Protein AF-A0A3D9V990-F1 (afdb_monomer)

Sequence (335 aa):
MPPDFLEVRAYDGAEPVLLVTYRSKESLLFGPHFGLLPHWTATWESLSAEDAQRLGFDAPDGFRAAEGHEFVAMHIGSTQLDQGRWPDDTDHPKLTASLTIGNRTEELATFPGPGTLIVASVPKSAPVKLTITDMGHEFSLDMRTAKPHRDGYKIVSATVDEWYEAGGVVATPLGPASLSVSFIIDEVSREPYLPDLGWAKPGRNWLRVRLSQLKSTAQLRSTAGQARLVVGFLLDTAKTFTLEVEGTRVPAKHEWINVSIPVSQVYPHTVVFDVPESFRSGTVRITPEGQLFIYRREPYIDDYYVSDPPTCGGDVLCLRWRDRPRGEAFQVELA

Nearest PDB structures (foldseek):
  8qb1-assembly1_A  TM=3.992E-01  e=4.944E+00  Tannerella forsythia
  4gqz-assembly1_A  TM=3.812E-01  e=5.187E+00  Salmonella enterica subsp. enterica serovar Typhimurium str. LT2
  8qb1-assembly6_F  TM=4.140E-01  e=7.979E+00  Tannerella forsythia
  5f7s-assembly2_B  TM=1.819E-01  e=3.214E+00  Trueperella pyogenes

Secondary structure (DSSP, 8-state):
--TT------TTSSPP----EE--GGG-EEETTEEE-EEEEEEESEE-HHHHHHTT---TT-EEPPTTEEEEEEEEPP----TTSS-TTS-----EEEEEETTEEEE-SS---TTPEEEEEEETT--EEEEEEETTEEEEEETTTTEESS--S--EEEEEEEEEEEEEEEEETTEEEEEEEEEEEEEEEEESEETTTEEPPTTEEEEEEEEEEEEE--EEEPTTSS-EEE-EEEEEHHHHEEEEETTEEEEPPP-EEE--S-TT----EEEEEEEETT--EEEEEE---EEEEEESS----TT---SSPPPSBTTEEEEEEEEPPPPEEEEEE--

pLDDT: mean 84.44, std 16.65, range [28.66, 98.5]

Radius of gyration: 28.56 Å; Cα contacts (8 Å, |Δi|>4): 748; chains: 1; bounding box: 61×42×88 Å

Organism: Thermasporomyces composti (NCBI:txid696763)

Solvent-accessible surface area (backbone atoms only — not comparable to full-atom values): 19113 Å² total; per-residue (Å²): 129,78,95,83,73,84,86,78,74,49,95,79,80,55,85,56,73,64,56,72,46,80,58,66,85,83,32,56,49,47,51,96,91,47,72,44,30,49,44,33,21,32,43,35,53,60,40,52,28,68,55,28,44,76,72,72,42,97,30,91,84,27,48,68,40,58,92,72,30,22,33,44,27,35,34,27,32,78,65,85,64,72,81,81,81,58,81,94,82,60,90,70,75,80,60,45,29,30,44,32,50,70,92,47,74,46,74,48,98,59,64,81,49,62,73,33,73,50,74,46,76,39,54,62,91,52,58,43,34,43,34,38,32,52,92,88,43,80,41,44,29,31,44,74,74,37,40,59,77,57,93,60,72,62,78,47,71,32,83,44,87,47,77,48,76,35,56,24,29,33,52,47,99,89,43,75,44,70,40,37,42,34,33,32,35,47,37,38,34,39,27,49,60,46,93,96,70,42,68,42,58,92,72,31,19,35,36,40,37,34,31,35,60,46,33,34,49,24,71,36,72,41,96,82,72,79,53,77,45,50,41,42,36,36,36,29,36,33,70,15,32,34,37,37,42,97,90,42,79,41,49,25,55,79,48,56,43,65,33,44,46,60,91,88,58,62,56,74,44,74,48,40,32,83,39,53,58,82,65,44,59,36,36,43,33,41,34,87,34,63,52,36,31,33,57,76,87,52,79,74,66,90,83,64,86,52,73,64,85,79,71,73,47,95,56,32,47,66,45,50,68,74,41,70,39,67,61,52,73,47,82,45,68,50,130

Structure (mmCIF, N/CA/C/O backbone):
data_AF-A0A3D9V990-F1
#
_entry.id   AF-A0A3D9V990-F1
#
loop_
_atom_si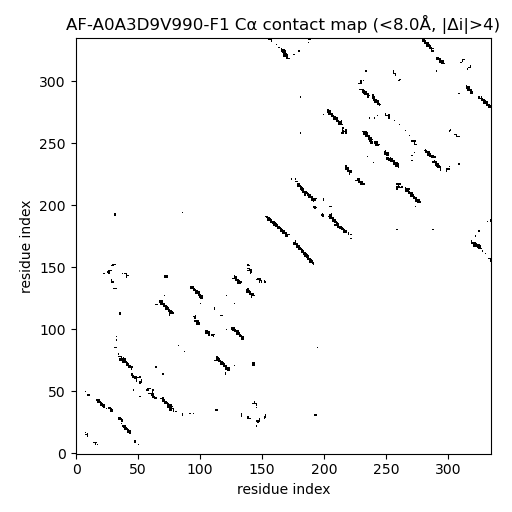te.group_PDB
_atom_site.id
_atom_site.type_symbol
_atom_site.label_atom_id
_atom_site.label_alt_id
_atom_site.label_comp_id
_atom_site.label_asym_id
_atom_site.label_entity_id
_atom_site.label_seq_id
_atom_site.pdbx_PDB_ins_code
_atom_site.Cartn_x
_atom_site.Cartn_y
_atom_site.Cartn_z
_atom_site.occupancy
_atom_site.B_iso_or_equiv
_atom_site.auth_seq_id
_atom_site.auth_comp_id
_atom_site.auth_asym_id
_atom_site.auth_atom_id
_atom_site.pdbx_PDB_model_num
ATOM 1 N N . MET A 1 1 ? -18.436 27.337 23.241 1.00 35.38 1 MET A N 1
ATOM 2 C CA . MET A 1 1 ? -18.038 25.948 23.552 1.00 35.38 1 MET A CA 1
ATOM 3 C C . MET A 1 1 ? -18.190 25.135 22.281 1.00 35.38 1 MET A C 1
ATOM 5 O O . MET A 1 1 ? -19.181 25.375 21.597 1.00 35.38 1 MET A O 1
ATOM 9 N N . PRO A 1 2 ? -17.238 24.258 21.919 1.00 28.66 2 PRO A N 1
ATOM 10 C CA . PRO A 1 2 ? -17.423 23.353 20.789 1.00 28.66 2 PRO A CA 1
ATOM 11 C C . PRO A 1 2 ? -18.608 22.404 21.057 1.00 28.66 2 PRO A C 1
ATOM 13 O O . PRO A 1 2 ? -18.847 22.078 22.220 1.00 28.66 2 PRO A O 1
ATOM 16 N N . PRO A 1 3 ? -19.346 21.976 20.024 1.00 31.94 3 PRO A N 1
ATOM 17 C CA . PRO A 1 3 ? -20.571 21.175 20.139 1.00 31.94 3 PRO A CA 1
ATOM 18 C C . PRO A 1 3 ? -20.399 19.722 20.639 1.00 31.94 3 PRO A C 1
ATOM 20 O O . PRO A 1 3 ? -21.398 19.022 20.756 1.00 31.94 3 PRO A O 1
ATOM 23 N N . ASP A 1 4 ? -19.189 19.279 20.999 1.00 36.06 4 ASP A N 1
ATOM 24 C CA . ASP A 1 4 ? -18.880 17.856 21.248 1.00 36.06 4 ASP A CA 1
ATOM 25 C C . ASP A 1 4 ? -18.661 17.482 22.731 1.00 36.06 4 ASP A C 1
ATOM 27 O O . ASP A 1 4 ? -18.023 16.476 23.036 1.00 36.06 4 ASP A O 1
ATOM 31 N N . PHE A 1 5 ? -19.166 18.278 23.678 1.00 37.78 5 PHE A N 1
ATOM 32 C CA . PHE A 1 5 ? -19.020 17.994 25.112 1.00 37.78 5 PHE A CA 1
ATOM 33 C C . PHE A 1 5 ? -20.294 17.374 25.698 1.00 37.78 5 PHE A C 1
ATOM 35 O O . PHE A 1 5 ? -21.308 18.057 25.841 1.00 37.78 5 PHE A O 1
ATOM 42 N N . LEU A 1 6 ? -20.221 16.101 26.104 1.00 41.31 6 LEU A N 1
ATOM 43 C CA . LEU A 1 6 ? -21.215 15.483 26.985 1.00 41.31 6 LEU A CA 1
ATOM 44 C C . LEU A 1 6 ? -20.688 15.514 28.429 1.00 41.31 6 LEU A C 1
ATOM 46 O O . LEU A 1 6 ? -19.803 14.742 28.796 1.00 41.31 6 LEU A O 1
ATOM 50 N N . GLU A 1 7 ? -21.213 16.426 29.246 1.00 42.16 7 GLU A N 1
ATOM 51 C CA . GLU A 1 7 ? -21.025 16.405 30.700 1.00 42.16 7 GLU A CA 1
ATOM 52 C C . GLU A 1 7 ? -22.128 15.524 31.305 1.00 42.16 7 GLU A C 1
ATOM 54 O O . GLU A 1 7 ? -23.299 15.909 31.357 1.00 42.16 7 GLU A O 1
ATOM 59 N N . VAL A 1 8 ? -21.761 14.310 31.710 1.00 46.19 8 VAL A N 1
ATOM 60 C CA . VAL A 1 8 ? -22.655 13.369 32.397 1.00 46.19 8 VAL A CA 1
ATOM 61 C C . VAL A 1 8 ? -22.506 13.583 33.899 1.00 46.19 8 VAL A C 1
ATOM 63 O O . VAL A 1 8 ? -21.403 13.476 34.440 1.00 46.19 8 VAL A O 1
ATOM 66 N N . ARG A 1 9 ? -23.607 13.924 34.572 1.00 38.28 9 ARG A N 1
ATOM 67 C CA . ARG A 1 9 ? -23.637 14.230 36.009 1.00 38.28 9 ARG A CA 1
ATOM 68 C C . ARG A 1 9 ? -24.294 13.083 36.771 1.00 38.28 9 ARG A C 1
ATOM 70 O O . ARG A 1 9 ? -25.331 12.584 36.353 1.00 38.28 9 ARG A O 1
ATOM 77 N N . ALA A 1 10 ? -23.718 12.690 37.907 1.00 39.69 10 ALA A N 1
ATOM 78 C CA . ALA A 1 10 ? -24.353 11.731 38.808 1.00 39.69 10 ALA A CA 1
ATOM 79 C C . ALA A 1 10 ? -25.614 12.340 39.455 1.00 39.69 10 ALA A C 1
ATOM 81 O O . ALA A 1 10 ? -25.649 13.526 39.786 1.00 39.69 10 ALA A O 1
ATOM 82 N N . TYR A 1 11 ? -26.649 11.513 39.630 1.00 39.28 11 TYR A N 1
ATOM 83 C CA . TYR A 1 11 ? -27.999 11.906 40.064 1.00 39.28 11 TYR A CA 1
ATOM 84 C C . TYR A 1 11 ? -28.084 12.362 41.541 1.00 39.28 11 TYR A C 1
ATOM 86 O O . TYR A 1 11 ? -29.121 12.857 41.971 1.00 39.28 11 TYR A O 1
ATOM 94 N N . ASP A 1 12 ? -27.016 12.218 42.332 1.00 41.19 12 ASP A N 1
ATOM 95 C CA . ASP A 1 12 ? -27.028 12.371 43.796 1.00 41.19 12 ASP A CA 1
ATOM 96 C C . ASP A 1 12 ? -26.103 13.471 44.356 1.00 41.19 12 ASP A C 1
ATOM 98 O O . ASP A 1 12 ? -26.008 13.636 45.572 1.00 41.19 12 ASP A O 1
ATOM 102 N N . GLY A 1 13 ? -25.442 14.261 43.505 1.00 39.19 13 GLY A N 1
ATOM 103 C CA . GLY A 1 13 ? -24.515 15.304 43.958 1.00 39.19 13 GLY A CA 1
ATOM 104 C C . GLY A 1 13 ? -23.177 14.779 44.498 1.00 39.19 13 GLY A C 1
ATOM 105 O O . GLY A 1 13 ? -22.393 15.575 45.017 1.00 39.19 13 GLY A O 1
ATOM 106 N N . ALA A 1 14 ? -22.887 13.480 44.358 1.00 38.59 14 ALA A N 1
ATOM 107 C CA . ALA A 1 14 ? -21.530 12.958 44.476 1.00 38.59 14 ALA A CA 1
ATOM 108 C C . ALA A 1 14 ? -20.713 13.288 43.209 1.00 38.59 14 ALA A C 1
ATOM 110 O O . ALA A 1 14 ? -21.273 13.491 42.127 1.00 38.59 14 ALA A O 1
ATOM 111 N N . GLU A 1 15 ? -19.381 13.361 43.331 1.00 33.88 15 GLU A N 1
ATOM 112 C CA . GLU A 1 15 ? -18.510 13.544 42.162 1.00 33.88 15 GLU A CA 1
ATOM 113 C C . GLU A 1 15 ? -18.771 12.431 41.125 1.00 33.88 15 GLU A C 1
ATOM 115 O O . GLU A 1 15 ? -18.809 11.252 41.491 1.00 33.88 15 GLU A O 1
ATOM 120 N N . PRO A 1 16 ? -18.969 12.762 39.834 1.00 37.38 16 PRO A N 1
ATOM 121 C CA . PRO A 1 16 ? -19.237 11.758 38.814 1.00 37.38 16 PRO A CA 1
ATOM 122 C C . PRO A 1 16 ? -18.016 10.847 38.643 1.00 37.38 16 PRO A C 1
ATOM 124 O O . PRO A 1 16 ? -16.936 11.314 38.296 1.00 37.38 16 PRO A O 1
ATOM 127 N N . VAL A 1 17 ? -18.188 9.530 38.793 1.00 46.69 17 VAL A N 1
ATOM 128 C CA . VAL A 1 17 ? -17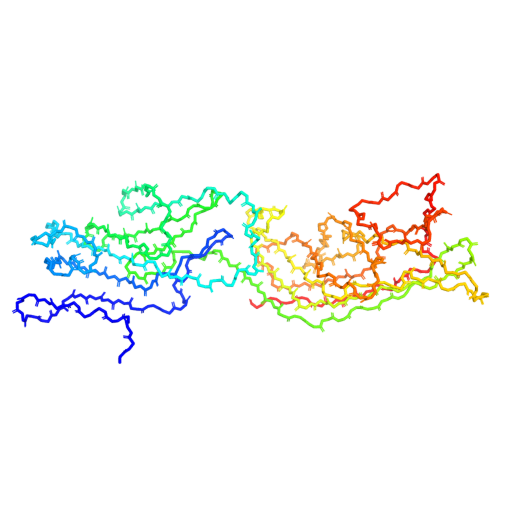.160 8.545 38.399 1.00 46.69 17 VAL A CA 1
ATOM 129 C C . VAL A 1 17 ? -17.384 8.099 36.946 1.00 46.69 17 VAL A C 1
ATOM 131 O O . VAL A 1 17 ? -17.266 6.921 36.620 1.00 46.69 17 VAL A O 1
ATOM 134 N N . LEU A 1 18 ? -17.754 9.026 36.051 1.00 45.56 18 LEU A N 1
ATOM 135 C CA . LEU A 1 18 ? -17.669 8.779 34.612 1.00 45.56 18 LEU A CA 1
ATOM 136 C C . LEU A 1 18 ? -16.290 9.227 34.134 1.00 45.56 18 LEU A C 1
ATOM 138 O O . LEU A 1 18 ? -16.028 10.418 33.973 1.00 45.56 18 LEU A O 1
ATOM 142 N N . LEU A 1 19 ? -15.410 8.264 33.871 1.00 53.59 19 LEU A N 1
ATOM 143 C CA . LEU A 1 19 ? -14.106 8.553 33.289 1.00 53.59 19 LEU A CA 1
ATOM 144 C C . LEU A 1 19 ? -14.217 8.558 31.758 1.00 53.59 19 LEU A C 1
ATOM 146 O O . LEU A 1 19 ? -13.970 7.544 31.108 1.00 53.59 19 LEU A O 1
ATOM 150 N N . VAL A 1 20 ? -14.598 9.696 31.172 1.00 53.03 20 VAL A N 1
ATOM 151 C CA . VAL A 1 20 ? -14.524 9.882 29.714 1.00 53.03 20 VAL A CA 1
ATOM 152 C C . VAL A 1 20 ? -13.095 10.231 29.344 1.00 53.03 20 VAL A C 1
ATOM 154 O O . VAL A 1 20 ? -12.558 11.235 29.810 1.00 53.03 20 VAL A O 1
ATOM 157 N N . THR A 1 21 ? -12.478 9.429 28.476 1.00 58.69 21 THR A N 1
ATOM 158 C CA . THR A 1 21 ? -11.183 9.803 27.906 1.00 58.69 21 THR A CA 1
ATOM 159 C C . THR A 1 21 ? -11.309 10.115 26.423 1.00 58.69 21 THR A C 1
ATOM 161 O O . THR A 1 21 ? -11.539 9.222 25.609 1.00 58.69 21 THR A O 1
ATOM 164 N N . TYR A 1 22 ? -11.113 11.387 26.079 1.00 54.81 22 TYR A N 1
ATOM 165 C CA . TYR A 1 22 ? -10.961 11.847 24.700 1.00 54.81 22 TYR A CA 1
ATOM 166 C C . TYR A 1 22 ? -9.563 11.482 24.193 1.00 54.81 22 TYR A C 1
ATOM 168 O O . TYR A 1 22 ? -8.579 11.600 24.934 1.00 54.81 22 TYR A O 1
ATOM 176 N N . ARG A 1 23 ? -9.465 10.987 22.956 1.00 58.44 23 ARG A N 1
ATOM 177 C CA . ARG A 1 23 ? -8.228 10.376 22.442 1.00 58.44 23 ARG A CA 1
ATOM 178 C C . ARG A 1 23 ? -7.627 11.146 21.268 1.00 58.44 23 ARG A C 1
ATOM 180 O O . ARG A 1 23 ? -8.328 11.753 20.465 1.00 58.44 23 ARG A O 1
ATOM 187 N N . SER A 1 24 ? -6.294 11.123 21.207 1.00 54.53 24 SER A N 1
ATOM 188 C CA . SER A 1 24 ? -5.490 11.649 20.102 1.00 54.53 24 SER A CA 1
ATOM 189 C C . SER A 1 24 ? -5.473 10.663 18.921 1.00 54.53 24 SER A C 1
ATOM 191 O O . SER A 1 24 ? -5.955 9.534 19.025 1.00 54.53 24 SER A O 1
ATOM 193 N N . LYS A 1 25 ? -4.860 11.059 17.795 1.00 59.25 25 LYS A N 1
ATOM 194 C CA . LYS A 1 25 ? -4.688 10.220 16.588 1.00 59.25 25 LYS A CA 1
ATOM 195 C C . LYS A 1 25 ? -3.963 8.879 16.837 1.00 59.25 25 LYS A C 1
ATOM 197 O O . LYS A 1 25 ? -3.999 8.012 15.973 1.00 59.25 25 LYS A O 1
ATOM 202 N N . GLU A 1 26 ? -3.336 8.689 17.999 1.00 64.31 26 GLU A N 1
ATOM 203 C CA . GLU A 1 26 ? -2.609 7.466 18.382 1.00 64.31 26 GLU A CA 1
ATOM 204 C C . GLU A 1 26 ? -3.525 6.260 18.672 1.00 64.31 26 GLU A C 1
ATOM 206 O O . GLU A 1 26 ? -3.045 5.134 18.780 1.00 64.31 26 GLU A O 1
ATOM 211 N N . SER A 1 27 ? -4.840 6.473 18.778 1.00 77.25 27 SER A N 1
ATOM 212 C CA . SER A 1 27 ? -5.841 5.418 19.008 1.00 77.25 27 SER A CA 1
ATOM 213 C C . SER A 1 27 ? -6.444 4.827 17.726 1.00 77.25 27 SER A C 1
ATOM 215 O O . SER A 1 27 ? -7.407 4.066 17.798 1.00 77.25 27 SER A O 1
ATOM 217 N N . LEU A 1 28 ? -5.912 5.169 16.550 1.00 84.50 28 LEU A N 1
ATOM 218 C CA . LEU A 1 28 ? -6.410 4.659 15.274 1.00 84.50 28 LEU A CA 1
ATOM 219 C C . LEU A 1 28 ? -6.125 3.153 15.132 1.00 84.50 28 LEU A C 1
ATOM 221 O O . LEU A 1 28 ? -4.969 2.732 15.082 1.00 84.50 28 LEU A O 1
ATOM 225 N N . LEU A 1 29 ? -7.181 2.349 14.996 1.00 87.75 29 LEU A N 1
ATOM 226 C CA . LEU A 1 29 ? -7.086 0.983 14.495 1.00 87.75 29 LEU A CA 1
ATOM 227 C C . LEU A 1 29 ? -7.423 1.011 13.008 1.00 87.75 29 LEU A C 1
ATOM 229 O O . LEU A 1 29 ? -8.558 1.289 12.641 1.00 87.75 29 LEU A O 1
ATOM 233 N N . PHE A 1 30 ? -6.459 0.727 12.147 1.00 86.31 30 PHE A N 1
ATOM 234 C CA . PHE A 1 30 ? -6.691 0.695 10.709 1.00 86.31 30 PHE A CA 1
ATOM 235 C C . PHE A 1 30 ? -6.155 -0.599 10.109 1.00 86.31 30 PHE A C 1
ATOM 237 O O . PHE A 1 30 ? -5.269 -1.242 10.677 1.00 86.31 30 PHE A O 1
ATOM 244 N N . GLY A 1 31 ? -6.738 -0.974 8.982 1.00 87.81 31 GLY A N 1
ATOM 245 C CA . GLY A 1 31 ? -6.310 -2.052 8.106 1.00 87.81 31 GLY A CA 1
ATOM 246 C C . GLY A 1 31 ? -6.448 -1.605 6.650 1.00 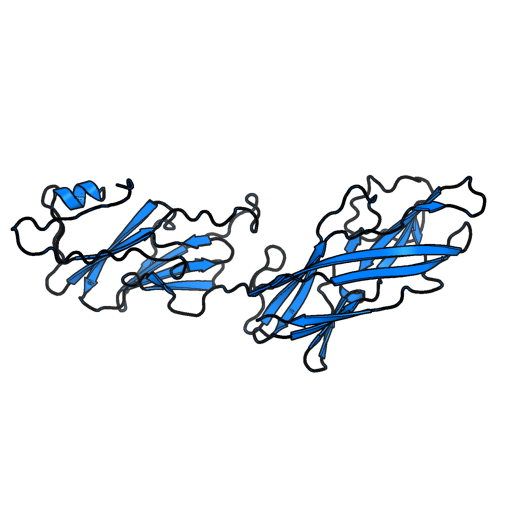87.81 31 GLY A C 1
ATOM 247 O O . GLY A 1 31 ? -6.754 -0.437 6.396 1.00 87.81 31 GLY A O 1
ATOM 248 N N . PRO A 1 32 ? -6.224 -2.506 5.687 1.00 84.69 32 PRO A N 1
ATOM 249 C CA . PRO A 1 32 ? -6.340 -2.169 4.273 1.00 84.69 32 PRO A CA 1
ATOM 250 C C . PRO A 1 32 ? -7.712 -1.629 3.865 1.00 84.69 32 PRO A C 1
ATOM 252 O O . PRO A 1 32 ? -7.782 -0.680 3.094 1.00 84.69 32 PRO A O 1
ATOM 255 N N . HIS A 1 33 ? -8.796 -2.192 4.408 1.00 85.38 33 HIS A N 1
ATOM 256 C CA . HIS A 1 33 ? -10.159 -1.837 3.991 1.00 85.38 33 HIS A CA 1
ATOM 257 C C . HIS A 1 33 ? -10.959 -1.095 5.064 1.00 85.38 33 HIS A C 1
ATOM 259 O O . HIS A 1 33 ? -12.167 -0.920 4.923 1.00 85.38 33 HIS A O 1
ATOM 265 N N . PHE A 1 34 ? -10.322 -0.672 6.161 1.00 86.06 34 PHE A N 1
ATOM 266 C CA . PHE A 1 34 ? -11.022 0.035 7.229 1.00 86.06 34 PHE A CA 1
ATOM 267 C C . PHE A 1 34 ? -10.121 0.974 8.028 1.00 86.06 34 PHE A C 1
ATOM 269 O O . PHE A 1 34 ? -8.925 0.746 8.205 1.00 86.06 34 PHE A O 1
ATOM 276 N N . GLY A 1 35 ? -10.746 1.991 8.612 1.00 86.25 35 GLY A N 1
ATOM 277 C CA . GLY A 1 35 ? -10.186 2.777 9.699 1.00 86.25 35 GLY A CA 1
ATOM 278 C C . GLY A 1 35 ? -11.228 2.955 10.791 1.00 86.25 35 GLY A C 1
ATOM 279 O O . GLY A 1 35 ? -12.369 3.310 10.519 1.00 86.25 35 GLY A O 1
ATOM 280 N N . LEU A 1 36 ? -10.832 2.700 12.030 1.00 87.62 36 LEU A N 1
ATOM 281 C CA . LEU A 1 36 ? -11.627 2.931 13.224 1.00 87.62 36 LEU A CA 1
ATOM 282 C C . LEU A 1 36 ? -10.856 3.869 14.134 1.00 87.62 36 LEU A C 1
ATOM 284 O O . LEU A 1 36 ? -9.812 3.513 14.682 1.00 87.62 36 LEU A O 1
ATOM 288 N N . LEU A 1 37 ? -11.390 5.072 14.305 1.00 89.38 37 LEU A N 1
ATOM 289 C CA . LEU A 1 37 ? -10.894 6.036 15.273 1.00 89.38 37 LEU A CA 1
ATOM 290 C C . LEU A 1 37 ? -11.884 6.102 16.434 1.00 89.38 37 LEU A C 1
ATOM 292 O O . LEU A 1 37 ? -12.955 6.692 16.281 1.00 89.38 37 LEU A O 1
ATOM 296 N N . PRO A 1 38 ? -11.564 5.518 17.596 1.00 91.31 38 PRO A N 1
ATOM 297 C CA . PRO A 1 38 ? -12.354 5.722 18.797 1.00 91.31 38 PRO A CA 1
ATOM 298 C C . PRO A 1 38 ? -12.356 7.213 19.144 1.00 91.31 38 PRO A C 1
ATOM 300 O O . PRO A 1 38 ? -11.306 7.795 19.410 1.00 91.31 38 PRO A O 1
ATOM 303 N N . HIS A 1 39 ? -13.532 7.838 19.121 1.00 89.56 39 HIS A N 1
ATOM 304 C CA . HIS A 1 39 ? -13.686 9.244 19.487 1.00 89.56 39 HIS A CA 1
ATOM 305 C C . HIS A 1 39 ? -13.493 9.418 20.997 1.00 89.56 39 HIS A C 1
ATOM 307 O O . HIS A 1 39 ? -12.747 10.284 21.456 1.00 89.56 39 HIS A O 1
ATOM 313 N N . TRP A 1 40 ? -14.135 8.539 21.765 1.00 91.81 40 TRP A N 1
ATOM 314 C CA . TRP A 1 40 ? -14.005 8.465 23.210 1.00 91.81 40 TRP A CA 1
ATOM 315 C C . TRP A 1 40 ? -14.261 7.042 23.704 1.00 91.81 40 TRP A C 1
ATOM 317 O O . TRP A 1 40 ? -14.924 6.231 23.047 1.00 91.81 40 TRP A O 1
ATOM 327 N N . THR A 1 41 ? -13.732 6.762 24.890 1.00 93.56 41 THR A N 1
ATOM 328 C CA . THR A 1 41 ? -14.046 5.571 25.681 1.00 93.56 41 THR A CA 1
ATOM 329 C C . THR A 1 41 ? -14.492 5.990 27.069 1.00 93.56 41 THR A C 1
ATOM 331 O O . THR A 1 41 ? -14.079 7.042 27.568 1.00 93.56 41 THR A O 1
ATOM 334 N N . ALA A 1 42 ? -15.349 5.182 27.684 1.00 93.88 42 ALA A N 1
ATOM 335 C CA . ALA A 1 42 ? -15.837 5.443 29.026 1.00 93.88 42 ALA A CA 1
ATOM 336 C C . ALA A 1 42 ? -16.199 4.145 29.752 1.00 93.88 42 ALA A C 1
ATOM 338 O O . ALA A 1 42 ? -16.538 3.134 29.131 1.00 93.88 42 ALA A O 1
ATOM 339 N N . THR A 1 43 ? -16.114 4.192 31.080 1.00 94.44 43 THR A N 1
ATOM 340 C CA . THR A 1 43 ? -16.539 3.117 31.978 1.00 94.44 43 THR A CA 1
ATOM 341 C C . THR A 1 43 ? -17.435 3.672 33.075 1.00 94.44 43 THR A C 1
ATOM 343 O O . THR A 1 43 ? -17.187 4.776 33.563 1.00 94.44 43 THR A O 1
ATOM 346 N N . TRP A 1 44 ? -18.463 2.924 33.473 1.00 93.94 44 TRP A N 1
ATOM 347 C CA . TRP A 1 44 ? -19.386 3.320 34.543 1.00 93.94 44 TRP A CA 1
ATOM 348 C C . TRP A 1 44 ? -20.082 2.105 35.162 1.00 93.94 44 TRP A C 1
ATOM 350 O O . TRP A 1 44 ? -20.263 1.078 34.517 1.00 93.94 44 TRP A O 1
ATOM 360 N N . GLU A 1 45 ? -20.524 2.215 36.413 1.00 95.44 45 GLU A N 1
ATOM 361 C CA . GLU A 1 45 ? -21.309 1.159 37.077 1.00 95.44 45 GLU A CA 1
ATOM 362 C C . GLU A 1 45 ? -22.816 1.304 36.826 1.00 95.44 45 GLU A C 1
ATOM 364 O O . GLU A 1 45 ? -23.559 0.320 36.819 1.00 95.44 45 GLU A O 1
ATOM 369 N N . SER A 1 46 ? -23.272 2.532 36.587 1.00 93.50 46 SER A N 1
ATOM 370 C CA . SER A 1 46 ? -24.659 2.858 36.266 1.00 93.50 46 SER A CA 1
ATOM 371 C C . SER A 1 46 ? -24.753 4.087 35.367 1.00 93.50 46 SER A C 1
ATOM 373 O O . SER A 1 46 ? -23.907 4.973 35.446 1.00 93.50 46 SER A O 1
ATOM 375 N N . LEU A 1 47 ? -25.801 4.140 34.551 1.00 91.12 47 LEU A N 1
ATOM 376 C CA . LEU A 1 47 ? -26.217 5.298 33.760 1.00 91.12 47 LEU A CA 1
ATOM 377 C C . LEU A 1 47 ? -27.585 5.750 34.257 1.00 91.12 47 LEU A C 1
ATOM 379 O O . LEU A 1 47 ? -28.473 4.915 34.438 1.00 91.12 47 LEU A O 1
ATOM 383 N N . SER A 1 48 ? -27.767 7.057 34.438 1.00 92.25 48 SER A N 1
ATOM 384 C CA . SER A 1 48 ? -29.097 7.611 34.686 1.00 92.25 48 SER A CA 1
ATOM 385 C C . SER A 1 48 ? -29.997 7.418 33.456 1.00 92.25 48 SER A C 1
ATOM 387 O O . SER A 1 48 ? -29.503 7.215 32.344 1.00 92.25 48 SER A O 1
ATOM 389 N N . ALA A 1 49 ? -31.317 7.499 33.638 1.00 92.00 49 ALA A N 1
ATOM 390 C CA . ALA A 1 49 ? -32.264 7.476 32.521 1.00 92.00 49 ALA A CA 1
ATOM 391 C C . ALA A 1 49 ? -31.989 8.603 31.509 1.00 92.00 49 ALA A C 1
ATOM 393 O O . ALA A 1 49 ? -32.027 8.380 30.301 1.00 92.00 49 ALA A O 1
ATOM 394 N N . GLU A 1 50 ? -31.644 9.800 31.999 1.00 90.69 50 GLU A N 1
ATOM 395 C CA . GLU A 1 50 ? -31.321 10.954 31.156 1.00 90.69 50 GLU A CA 1
ATOM 396 C C . GLU A 1 50 ? -30.060 10.705 30.315 1.00 90.69 50 GLU A C 1
ATOM 398 O O . GLU A 1 50 ? -30.058 10.954 29.110 1.00 90.69 50 GLU A O 1
ATOM 403 N N . ASP A 1 51 ? -28.996 10.168 30.914 1.00 87.38 51 ASP A N 1
ATOM 404 C CA . ASP A 1 51 ? -27.755 9.887 30.188 1.00 87.38 51 ASP A CA 1
ATOM 405 C C . ASP A 1 51 ? -27.909 8.713 29.220 1.00 87.38 51 ASP A C 1
ATOM 407 O O . ASP A 1 51 ? -27.394 8.763 28.103 1.00 87.38 51 ASP A O 1
ATOM 411 N N . ALA A 1 52 ? -28.658 7.677 29.607 1.00 90.06 52 ALA A N 1
ATOM 412 C CA . ALA A 1 52 ? -29.004 6.581 28.712 1.00 90.06 52 ALA A CA 1
ATOM 413 C C . ALA A 1 52 ? -29.768 7.100 27.481 1.00 90.06 52 ALA A C 1
ATOM 415 O O . ALA A 1 52 ? -29.406 6.763 26.353 1.00 90.06 52 ALA A O 1
ATOM 416 N N . GLN A 1 53 ? -30.742 7.994 27.684 1.00 90.00 53 GLN A N 1
ATOM 417 C CA . GLN A 1 53 ? -31.486 8.636 26.600 1.00 90.00 53 GLN A CA 1
ATOM 418 C C . GLN A 1 53 ? -30.584 9.511 25.714 1.00 90.00 53 GLN A C 1
ATOM 420 O O . GLN A 1 53 ? -30.689 9.448 24.489 1.00 90.00 53 GLN A O 1
ATOM 425 N N . ARG A 1 54 ? -29.661 10.292 26.297 1.00 86.50 54 ARG A N 1
ATOM 426 C CA . ARG A 1 54 ? -28.673 11.097 25.545 1.00 86.50 54 ARG A CA 1
ATOM 427 C C . ARG A 1 54 ? -27.748 10.238 24.680 1.00 86.50 54 ARG A C 1
ATOM 429 O O . ARG A 1 54 ? -27.322 10.686 23.620 1.00 86.50 54 ARG A O 1
ATOM 436 N N . LEU A 1 55 ? -27.456 9.014 25.118 1.00 85.94 55 LEU A N 1
ATOM 437 C CA . LEU A 1 55 ? -26.676 8.024 24.369 1.00 85.94 55 LEU A CA 1
ATOM 438 C C . LEU A 1 55 ? -27.518 7.217 23.361 1.00 85.94 55 LEU A C 1
ATOM 440 O O . LEU A 1 55 ? -26.974 6.358 22.670 1.00 85.94 55 LEU A O 1
ATOM 444 N N . GLY A 1 56 ? -28.821 7.495 23.251 1.00 88.88 56 GLY A N 1
ATOM 445 C CA . GLY A 1 56 ? -29.722 6.856 22.290 1.00 88.88 56 GLY A CA 1
ATOM 446 C C . GLY A 1 56 ? -30.320 5.527 22.754 1.00 88.88 56 GLY A C 1
ATOM 447 O O . GLY A 1 56 ? -30.866 4.793 21.932 1.00 88.88 56 GLY A O 1
ATOM 448 N N . PHE A 1 57 ? -30.236 5.202 24.044 1.00 88.56 57 PHE A N 1
ATOM 449 C CA . PHE A 1 57 ? -30.870 4.011 24.602 1.00 88.56 57 PHE A CA 1
ATOM 450 C C . PHE A 1 57 ? -32.304 4.290 25.059 1.00 88.56 57 PHE A C 1
ATOM 452 O O . PHE A 1 57 ? -32.577 5.295 25.715 1.00 88.56 57 PHE A O 1
ATOM 459 N N . ASP A 1 58 ? -33.206 3.349 24.780 1.00 91.44 58 ASP A N 1
ATOM 460 C CA . ASP A 1 58 ? -34.555 3.325 25.350 1.00 91.44 58 ASP A CA 1
ATOM 461 C C . ASP A 1 58 ? -34.523 2.645 26.728 1.00 91.44 58 ASP A C 1
ATOM 463 O O . ASP A 1 58 ? -34.711 1.435 26.858 1.00 91.44 58 ASP A O 1
ATOM 467 N N . ALA A 1 59 ? -34.165 3.420 27.755 1.00 89.38 59 ALA A N 1
ATOM 468 C CA . ALA A 1 59 ? -34.023 2.949 29.131 1.00 89.38 59 ALA A CA 1
ATOM 469 C C . ALA A 1 59 ? -34.625 3.964 30.116 1.00 89.38 59 ALA A C 1
ATOM 471 O O . ALA A 1 59 ? -33.890 4.767 30.698 1.00 89.38 59 ALA A O 1
ATOM 472 N N . PRO A 1 60 ? -35.957 3.943 30.317 1.00 90.00 60 PRO A N 1
ATOM 473 C CA . PRO A 1 60 ? -36.659 4.947 31.122 1.00 90.00 60 PRO A CA 1
ATOM 474 C C . PRO A 1 60 ? -36.224 4.970 32.594 1.00 90.00 60 PRO A C 1
ATOM 476 O O . PRO A 1 60 ? -36.353 6.003 33.244 1.00 90.00 60 PRO A O 1
ATOM 479 N N . ASP A 1 61 ? -35.660 3.867 33.093 1.00 94.12 61 ASP A N 1
ATOM 480 C CA . ASP A 1 61 ? -35.151 3.737 34.464 1.00 94.12 61 ASP A CA 1
ATOM 481 C C . ASP A 1 61 ? -33.610 3.803 34.544 1.00 94.12 61 ASP A C 1
ATOM 483 O O . ASP A 1 61 ? -33.023 3.636 35.614 1.00 94.12 61 ASP A O 1
ATOM 487 N N . GLY A 1 62 ? -32.934 4.047 33.415 1.00 91.62 62 GLY A N 1
ATOM 488 C CA . GLY A 1 62 ? -31.479 3.975 33.299 1.00 91.62 62 GLY A CA 1
ATOM 489 C C . GLY A 1 62 ? -30.938 2.543 33.276 1.00 91.62 62 GLY A C 1
ATOM 490 O O . GLY A 1 62 ? -31.665 1.570 33.069 1.00 91.62 62 GLY A O 1
ATOM 491 N N . PHE A 1 63 ? -29.627 2.409 33.481 1.00 88.94 63 PHE A N 1
ATOM 492 C CA . PHE A 1 63 ? -28.942 1.117 33.512 1.00 88.94 63 PHE A CA 1
ATOM 493 C C . PHE A 1 63 ? -28.102 0.959 34.767 1.00 88.94 63 PHE A C 1
ATOM 495 O O . PHE A 1 63 ? -27.442 1.894 35.218 1.00 88.94 63 PHE A O 1
ATOM 502 N N . ARG A 1 64 ? -28.023 -0.273 35.266 1.00 93.94 64 ARG A N 1
ATOM 503 C CA . ARG A 1 64 ? -27.055 -0.668 36.285 1.00 93.94 64 ARG A CA 1
ATOM 504 C C . ARG A 1 64 ? -26.364 -1.952 35.857 1.00 93.94 64 ARG A C 1
ATOM 506 O O . ARG A 1 64 ? -27.028 -2.892 35.426 1.00 93.94 64 ARG A O 1
ATOM 513 N N . ALA A 1 65 ? -25.040 -1.978 35.954 1.00 93.25 65 ALA A N 1
ATOM 514 C CA . ALA A 1 65 ? -24.280 -3.191 35.716 1.00 93.25 65 ALA A CA 1
ATOM 515 C C . ALA A 1 65 ? -24.613 -4.218 36.809 1.00 93.25 65 ALA A C 1
ATOM 517 O O . ALA A 1 65 ? -24.976 -3.856 37.932 1.00 93.25 65 ALA A O 1
ATOM 518 N N . ALA A 1 66 ? -24.491 -5.505 36.484 1.00 93.94 66 ALA A N 1
ATOM 519 C CA . ALA A 1 66 ? -24.598 -6.556 37.491 1.00 93.94 66 ALA A CA 1
ATOM 520 C C . ALA A 1 66 ? -23.552 -6.358 38.607 1.00 93.94 66 ALA A C 1
ATOM 522 O O . ALA A 1 66 ? -22.538 -5.680 38.425 1.00 93.94 66 ALA A O 1
ATOM 523 N N . GLU A 1 67 ? -23.777 -6.963 39.772 1.00 95.50 67 GLU A N 1
ATOM 524 C CA . GLU A 1 67 ? -22.800 -6.906 40.860 1.00 95.50 67 GLU A CA 1
ATOM 525 C C . GLU A 1 67 ? -21.430 -7.437 40.397 1.00 95.50 67 GLU A C 1
ATOM 527 O O . GLU A 1 67 ? -21.336 -8.474 39.743 1.00 95.50 67 GLU A O 1
ATOM 532 N N . GLY A 1 68 ? -20.360 -6.692 40.697 1.00 96.06 68 GLY A N 1
ATOM 533 C CA . GLY A 1 68 ? -19.000 -7.013 40.247 1.00 96.06 68 GLY A CA 1
ATOM 534 C C . GLY A 1 68 ? -18.707 -6.680 38.777 1.00 96.06 68 GLY A C 1
ATOM 535 O O . GLY A 1 68 ? -17.588 -6.917 38.317 1.00 96.06 68 GLY A O 1
ATOM 536 N N . HIS A 1 69 ? -19.669 -6.112 38.048 1.00 97.38 69 HIS A N 1
ATOM 537 C CA . HIS A 1 69 ? -19.505 -5.663 36.670 1.00 97.38 69 HIS A CA 1
ATOM 538 C C . HIS A 1 69 ? -19.405 -4.133 36.573 1.00 97.38 69 HIS A C 1
ATOM 540 O O . HIS A 1 69 ? -19.739 -3.391 37.496 1.00 97.38 69 HIS A O 1
ATOM 546 N N . GLU A 1 70 ? -18.933 -3.677 35.423 1.00 95.94 70 GLU A N 1
ATOM 547 C CA . GLU A 1 70 ? -19.005 -2.305 34.932 1.00 95.94 70 GLU A CA 1
ATOM 548 C C . GLU A 1 70 ? -19.527 -2.333 33.491 1.00 95.94 70 GLU A C 1
ATOM 550 O O . GLU A 1 70 ? -19.476 -3.362 32.814 1.00 95.94 70 GLU A O 1
ATOM 555 N N . PHE A 1 71 ? -20.030 -1.213 32.997 1.00 95.75 71 PHE A N 1
ATOM 556 C CA . PHE A 1 71 ? -20.187 -0.997 31.570 1.00 95.75 71 PHE A CA 1
ATOM 557 C C . PHE A 1 71 ? -18.893 -0.430 31.001 1.00 95.75 71 PHE A C 1
ATOM 559 O O . PHE A 1 71 ? -18.299 0.476 31.583 1.00 95.75 71 PHE A O 1
ATOM 566 N N . VAL A 1 72 ? -18.482 -0.944 29.847 1.00 96.25 72 VAL A N 1
ATOM 567 C CA . VAL A 1 72 ? -17.427 -0.369 29.010 1.00 96.25 72 VAL A CA 1
ATOM 568 C C . VAL A 1 72 ? -18.069 0.079 27.715 1.00 96.25 72 VAL A C 1
ATOM 570 O O . VAL A 1 72 ? -18.787 -0.698 27.080 1.00 96.25 72 VAL A O 1
ATOM 573 N N . ALA A 1 73 ? -17.783 1.312 27.317 1.00 95.12 73 ALA A N 1
ATOM 574 C CA . ALA A 1 73 ? -18.274 1.868 26.078 1.00 95.12 73 ALA A CA 1
ATOM 575 C C . ALA A 1 73 ? -17.185 2.501 25.231 1.00 95.12 73 ALA A C 1
ATOM 577 O O . ALA A 1 73 ? -16.210 3.068 25.730 1.00 95.12 73 ALA A O 1
ATOM 578 N N . MET A 1 74 ? -17.413 2.428 23.927 1.00 95.81 74 MET A N 1
ATOM 579 C CA . MET A 1 74 ? -16.589 3.041 22.906 1.00 95.81 74 MET A CA 1
ATOM 580 C C . MET A 1 74 ? -17.480 3.636 21.833 1.00 95.81 74 MET A C 1
ATOM 582 O O . MET A 1 74 ? -18.297 2.931 21.243 1.00 95.81 74 MET A O 1
ATOM 586 N N . HIS A 1 75 ? -17.274 4.913 21.548 1.00 94.56 75 HIS A N 1
ATOM 587 C CA . HIS A 1 75 ? -17.895 5.565 20.408 1.00 94.56 75 HIS A CA 1
ATOM 588 C C . HIS A 1 75 ? -16.893 5.674 19.265 1.00 94.56 75 HIS A C 1
ATOM 590 O O . HIS A 1 75 ? -15.801 6.225 19.432 1.00 94.56 75 HIS A O 1
ATOM 596 N N . ILE A 1 76 ? -17.273 5.178 18.094 1.00 92.31 76 ILE A N 1
ATOM 597 C CA . ILE A 1 76 ? -16.469 5.260 16.878 1.00 92.31 76 ILE A CA 1
ATOM 598 C C . ILE A 1 76 ? -16.708 6.620 16.224 1.00 92.31 76 ILE A C 1
ATOM 600 O O . ILE A 1 76 ? -17.826 6.973 15.861 1.00 92.31 76 ILE A O 1
ATOM 604 N N . GLY A 1 77 ? -15.652 7.418 16.104 1.00 87.12 77 GLY A N 1
ATOM 605 C CA . GLY A 1 77 ? -15.688 8.701 15.413 1.00 87.12 77 GLY A CA 1
ATOM 606 C C . GLY A 1 77 ? -15.717 8.547 13.896 1.00 87.12 77 GLY A C 1
ATOM 607 O O . GLY A 1 77 ? -15.499 7.467 13.349 1.00 87.12 77 GLY A O 1
ATOM 608 N N . SER A 1 78 ? -15.953 9.659 13.205 1.00 79.62 78 SER A N 1
ATOM 609 C CA . SER A 1 78 ? -15.707 9.725 11.767 1.00 79.62 78 SER A CA 1
ATOM 610 C C . SER A 1 78 ? -14.208 9.774 11.507 1.00 79.62 78 SER A C 1
ATOM 612 O O . SER A 1 78 ? -13.503 10.645 12.019 1.00 79.62 78 SER A O 1
ATOM 614 N N . THR A 1 79 ? -13.715 8.840 10.703 1.00 67.62 79 THR A N 1
ATOM 615 C CA . THR A 1 79 ? -12.384 8.937 10.120 1.00 67.62 79 THR A CA 1
ATOM 616 C C . THR A 1 79 ? -12.496 9.607 8.763 1.00 67.62 79 THR A C 1
ATOM 618 O O . THR A 1 79 ? -12.888 8.970 7.790 1.00 67.62 79 THR A O 1
ATOM 621 N N . GLN A 1 80 ? -12.071 10.865 8.667 1.00 57.62 80 GLN A N 1
ATOM 622 C CA . GLN A 1 80 ? -11.581 11.401 7.397 1.00 57.62 80 GLN A CA 1
ATOM 623 C C . GLN A 1 80 ? -10.178 10.831 7.161 1.00 57.62 80 GLN A C 1
ATOM 625 O O . GLN A 1 80 ? -9.183 11.547 7.229 1.00 57.62 80 GLN A O 1
ATOM 630 N N . LEU A 1 81 ? -10.060 9.510 7.000 1.00 55.88 81 LEU A N 1
ATOM 631 C CA . LEU A 1 81 ? -8.881 8.995 6.320 1.00 55.88 81 LEU A CA 1
ATOM 632 C C . LEU A 1 81 ? -9.081 9.420 4.873 1.00 55.88 81 LEU A C 1
ATOM 634 O O . LEU A 1 81 ? -10.095 9.050 4.283 1.00 55.88 81 LEU A O 1
ATOM 638 N N . ASP A 1 82 ? -8.194 10.285 4.376 1.00 44.56 82 ASP A N 1
ATOM 639 C CA . ASP A 1 82 ? -8.232 10.772 3.000 1.00 44.56 82 ASP A CA 1
ATOM 640 C C . ASP A 1 82 ? -8.585 9.605 2.077 1.00 44.56 82 ASP A C 1
ATOM 642 O O . ASP A 1 82 ? -7.883 8.589 2.058 1.00 44.56 82 ASP A O 1
ATOM 646 N N . GLN A 1 83 ? -9.664 9.763 1.311 1.00 40.88 83 GLN A N 1
ATOM 647 C CA . GLN A 1 83 ? -10.187 8.810 0.322 1.00 40.88 83 GLN A CA 1
ATOM 648 C C . GLN A 1 83 ? -9.184 8.500 -0.817 1.00 40.88 83 GLN A C 1
ATOM 650 O O . GLN A 1 83 ? -9.552 8.023 -1.881 1.00 40.88 83 GLN A O 1
ATOM 655 N N . GLY A 1 84 ? -7.899 8.816 -0.641 1.00 34.94 84 GLY A N 1
ATOM 656 C CA . GLY A 1 84 ? -6.874 8.819 -1.676 1.00 34.94 84 GLY A CA 1
ATOM 657 C C . GLY A 1 84 ? -5.996 7.571 -1.757 1.00 34.94 84 GLY A C 1
ATOM 658 O O . GLY A 1 84 ? -5.112 7.553 -2.609 1.00 34.94 84 GLY A O 1
ATOM 659 N N . ARG A 1 85 ? -6.165 6.549 -0.901 1.00 51.94 85 ARG A N 1
ATOM 660 C CA . ARG A 1 85 ? -5.344 5.317 -0.992 1.00 51.94 85 ARG A CA 1
ATOM 661 C C . ARG A 1 85 ? -6.079 4.052 -1.403 1.00 51.94 85 ARG A C 1
ATOM 663 O O . ARG A 1 85 ? -5.410 3.127 -1.853 1.00 51.94 85 ARG A O 1
ATOM 670 N N . TRP A 1 86 ? -7.399 4.002 -1.286 1.00 58.00 86 TRP A N 1
ATOM 671 C CA . TRP A 1 86 ? -8.152 2.788 -1.582 1.00 58.00 86 TRP A CA 1
ATOM 672 C C . TRP A 1 86 ? -9.291 3.147 -2.530 1.00 58.00 86 TRP A C 1
ATOM 674 O O . TRP A 1 86 ? -10.043 4.066 -2.218 1.00 58.00 86 TRP A O 1
ATOM 684 N N . PRO A 1 87 ? -9.379 2.506 -3.705 1.00 49.62 87 PRO A N 1
ATOM 685 C CA . PRO A 1 87 ? -10.418 2.823 -4.670 1.00 49.62 87 PRO A CA 1
ATOM 686 C C . PRO A 1 87 ? -11.797 2.541 -4.061 1.00 49.62 87 PRO A C 1
ATOM 688 O O . PRO A 1 87 ? -12.036 1.442 -3.562 1.00 49.62 87 PRO A O 1
ATOM 691 N N . ASP A 1 88 ? -12.702 3.519 -4.153 1.00 54.34 88 ASP A N 1
ATOM 692 C CA . ASP A 1 88 ? -14.108 3.431 -3.714 1.00 54.34 88 ASP A CA 1
ATOM 693 C C . ASP A 1 88 ? -14.926 2.367 -4.495 1.00 54.34 88 ASP A C 1
ATOM 695 O O . ASP A 1 88 ? -16.102 2.160 -4.211 1.00 54.34 88 ASP A O 1
ATOM 699 N N . ASP A 1 89 ? -14.327 1.701 -5.492 1.00 46.41 89 ASP A N 1
ATOM 700 C CA . ASP A 1 89 ? -15.033 1.034 -6.600 1.00 46.41 89 ASP A CA 1
ATOM 701 C C . ASP A 1 89 ? -14.757 -0.482 -6.715 1.00 46.41 89 ASP A C 1
ATOM 703 O O . ASP A 1 89 ? -14.869 -1.069 -7.790 1.00 46.41 89 ASP A O 1
ATOM 707 N N . THR A 1 90 ? -14.366 -1.148 -5.622 1.00 52.41 90 THR A N 1
ATOM 708 C CA . THR A 1 90 ? -14.200 -2.618 -5.607 1.00 52.41 90 THR A CA 1
ATOM 709 C C . THR A 1 90 ? -15.124 -3.277 -4.593 1.00 52.41 90 THR A C 1
ATOM 711 O O . THR A 1 90 ? -15.477 -2.666 -3.588 1.00 52.41 90 THR A O 1
ATOM 714 N N . ASP A 1 91 ? -15.515 -4.531 -4.861 1.00 64.19 91 ASP A N 1
ATOM 715 C CA . ASP A 1 91 ? -16.160 -5.431 -3.899 1.00 64.19 91 ASP A CA 1
ATOM 716 C C . ASP A 1 91 ? -15.313 -5.483 -2.619 1.00 64.19 91 ASP A C 1
ATOM 718 O O . ASP A 1 91 ? -14.390 -6.294 -2.495 1.00 64.19 91 ASP A O 1
ATOM 722 N N . HIS A 1 92 ? -15.584 -4.580 -1.675 1.00 68.62 92 HIS A N 1
ATOM 723 C CA . HIS A 1 92 ? -14.839 -4.536 -0.430 1.00 68.62 92 HIS A CA 1
ATOM 724 C C . HIS A 1 92 ? -14.993 -5.893 0.260 1.00 68.62 92 HIS A C 1
ATOM 726 O O . HIS A 1 92 ? -16.117 -6.402 0.380 1.00 68.62 92 HIS A O 1
ATOM 732 N N . PRO A 1 93 ? -13.890 -6.510 0.715 1.00 79.94 93 PRO A N 1
ATOM 733 C CA . PRO A 1 93 ? -13.990 -7.775 1.410 1.00 79.94 93 PRO A CA 1
ATOM 734 C C . PRO A 1 93 ? -14.905 -7.613 2.622 1.00 79.94 93 PRO A C 1
ATOM 736 O O . PRO A 1 93 ? -14.938 -6.570 3.278 1.00 79.94 93 PRO A O 1
ATOM 739 N N . LYS A 1 94 ? -15.665 -8.668 2.929 1.00 86.38 94 LYS A N 1
ATOM 740 C CA . LYS A 1 94 ? -16.551 -8.667 4.091 1.00 86.38 94 LYS A CA 1
ATOM 741 C C . LYS A 1 94 ? -15.711 -8.537 5.364 1.00 86.38 94 LYS A C 1
ATOM 743 O O . LYS A 1 94 ? -15.100 -9.508 5.807 1.00 86.38 94 LYS A O 1
ATOM 748 N N . LEU A 1 95 ? -15.724 -7.349 5.957 1.00 91.12 95 LEU A N 1
ATOM 749 C CA . LEU A 1 95 ? -15.178 -7.099 7.284 1.00 91.12 95 LEU A CA 1
ATOM 750 C C . LEU A 1 95 ? -16.077 -7.748 8.337 1.00 91.12 95 LEU A C 1
ATOM 752 O O . LEU A 1 95 ? -17.305 -7.645 8.264 1.00 91.12 95 LEU A O 1
ATOM 756 N N . THR A 1 96 ? -15.474 -8.375 9.342 1.00 95.50 96 THR A N 1
ATOM 757 C CA . THR A 1 96 ? -16.197 -8.820 10.540 1.00 95.50 96 THR A CA 1
ATOM 758 C C . THR A 1 96 ? -15.623 -8.149 11.775 1.00 95.50 96 THR A C 1
ATOM 760 O O . THR A 1 96 ? -14.451 -7.771 11.820 1.00 95.50 96 THR A O 1
ATOM 763 N N . ALA A 1 97 ? -16.466 -7.968 12.785 1.00 97.06 97 ALA A N 1
ATOM 764 C CA . ALA A 1 97 ? -16.077 -7.386 14.056 1.00 97.06 97 ALA A CA 1
ATOM 765 C C . ALA A 1 97 ? -16.543 -8.301 15.182 1.00 97.06 97 ALA A C 1
ATOM 767 O O . ALA A 1 97 ? -17.651 -8.826 15.135 1.00 97.06 97 ALA A O 1
ATOM 768 N N . SER A 1 98 ? -15.716 -8.491 16.200 1.00 97.81 98 SER A N 1
ATOM 769 C CA . SER A 1 98 ? -16.054 -9.283 17.374 1.00 97.81 98 SER A CA 1
ATOM 770 C C . SER A 1 98 ? -15.601 -8.598 18.653 1.00 97.81 98 SER A C 1
ATOM 772 O O . SER A 1 98 ? -14.579 -7.910 18.705 1.00 97.81 98 SER A O 1
ATOM 774 N N . LEU A 1 99 ? -16.379 -8.794 19.709 1.00 97.88 99 LEU A N 1
ATOM 775 C CA . LEU A 1 99 ? -16.086 -8.324 21.046 1.00 97.88 99 LEU A CA 1
ATOM 776 C C . LEU A 1 99 ? -15.665 -9.506 21.912 1.00 97.88 99 LEU A C 1
ATOM 778 O O . LEU A 1 99 ? -16.404 -10.474 22.066 1.00 97.88 99 LEU A O 1
ATOM 782 N N . THR A 1 100 ? -14.471 -9.429 22.492 1.00 98.00 100 THR A N 1
ATOM 783 C CA . THR A 1 100 ? -13.975 -10.421 23.450 1.00 98.00 100 THR A CA 1
ATOM 784 C C . THR A 1 100 ? -13.945 -9.827 24.852 1.00 98.00 100 THR A C 1
ATOM 786 O O . THR A 1 100 ? -13.288 -8.812 25.075 1.00 98.00 100 THR A O 1
ATOM 789 N N . ILE A 1 101 ? -14.628 -10.476 25.795 1.00 97.00 101 ILE A N 1
ATOM 790 C CA . ILE A 1 101 ? -14.696 -10.113 27.214 1.00 97.00 101 ILE A CA 1
ATOM 791 C C . ILE A 1 101 ? -14.182 -11.308 28.019 1.00 97.00 101 ILE A C 1
ATOM 793 O O . ILE A 1 101 ? -14.852 -12.338 28.120 1.00 97.00 101 ILE A O 1
ATOM 797 N N . GLY A 1 102 ? -12.976 -11.198 28.580 1.00 93.06 102 GLY A N 1
ATOM 798 C CA . GLY A 1 102 ? -12.328 -12.333 29.244 1.00 93.06 102 GLY A CA 1
ATOM 799 C C . GLY A 1 102 ? -12.128 -13.517 28.286 1.00 93.06 102 GLY A C 1
ATOM 800 O O . GLY A 1 102 ? -11.306 -13.440 27.378 1.00 93.06 102 GLY A O 1
ATOM 801 N N . ASN A 1 103 ? -12.867 -14.611 28.496 1.00 93.12 103 ASN A N 1
ATOM 802 C CA . ASN A 1 103 ? -12.825 -15.833 27.679 1.00 93.12 103 ASN A CA 1
ATOM 803 C C . ASN A 1 103 ? -14.023 -16.002 26.724 1.00 93.12 103 ASN A C 1
ATOM 805 O O . ASN A 1 103 ? -14.103 -17.020 26.038 1.00 93.12 103 ASN A O 1
ATOM 809 N N . ARG A 1 104 ? -14.961 -15.048 26.692 1.00 96.38 104 ARG A N 1
ATOM 810 C CA . ARG A 1 104 ? -16.125 -15.073 25.800 1.00 96.38 104 ARG A CA 1
ATOM 811 C C . ARG A 1 104 ? -15.890 -14.135 24.627 1.00 96.38 104 ARG A C 1
ATOM 813 O O . ARG A 1 104 ? -15.535 -12.978 24.835 1.00 96.38 104 ARG A O 1
ATOM 820 N N . THR A 1 105 ? -16.146 -14.620 23.419 1.00 97.75 105 THR A N 1
ATOM 821 C CA . THR A 1 105 ? -16.087 -13.832 22.186 1.00 97.75 105 THR A CA 1
ATOM 822 C C . THR A 1 105 ? -17.440 -13.878 21.498 1.00 97.75 105 THR A C 1
ATOM 824 O O . THR A 1 105 ? -18.012 -14.956 21.347 1.00 97.75 105 THR A O 1
ATOM 827 N N . GLU A 1 106 ? -17.936 -12.719 21.080 1.00 96.94 106 GLU A N 1
ATOM 828 C CA . GLU A 1 106 ? -19.174 -12.584 20.312 1.00 96.94 106 GLU A CA 1
ATOM 829 C C . GLU A 1 106 ? -18.926 -11.776 19.046 1.00 96.94 106 GLU A C 1
ATOM 831 O O . GLU A 1 106 ? -18.297 -10.720 19.093 1.00 96.94 106 GLU A O 1
ATOM 836 N N . GLU A 1 107 ? -19.410 -12.269 17.908 1.00 97.25 107 GLU A N 1
ATOM 837 C CA . GLU A 1 107 ? -19.411 -11.509 16.659 1.00 97.25 107 GLU A CA 1
ATOM 838 C C . GLU A 1 107 ? -20.499 -10.430 16.719 1.00 97.25 107 GLU A C 1
ATOM 840 O O . GLU A 1 107 ? -21.629 -10.686 17.137 1.00 97.25 107 GLU A O 1
ATOM 845 N N . LEU A 1 108 ? -20.156 -9.209 16.315 1.00 96.06 108 LEU A N 1
ATOM 846 C CA . LEU A 1 108 ? -21.111 -8.120 16.183 1.00 96.06 108 LEU A CA 1
ATOM 847 C C . LEU A 1 108 ? -21.961 -8.351 14.933 1.00 96.06 108 LEU A C 1
ATOM 849 O O . LEU A 1 108 ? -21.442 -8.698 13.875 1.00 96.06 108 LEU A O 1
ATOM 853 N N . ALA A 1 109 ? -23.267 -8.101 15.034 1.00 93.75 109 ALA A N 1
ATOM 854 C CA . ALA A 1 109 ? -24.189 -8.284 13.911 1.00 93.75 109 ALA A CA 1
ATOM 855 C C . ALA A 1 109 ? -23.831 -7.414 12.691 1.00 93.75 109 ALA A C 1
ATOM 857 O O . ALA A 1 109 ? -24.096 -7.795 11.551 1.00 93.75 109 ALA A O 1
ATOM 858 N N . THR A 1 110 ? -23.229 -6.248 12.934 1.00 91.56 110 THR A N 1
ATOM 859 C CA . THR A 1 110 ? -22.773 -5.311 11.907 1.00 91.56 110 THR A CA 1
ATOM 860 C C . THR A 1 110 ? -21.385 -4.784 12.242 1.00 91.56 110 THR A C 1
ATOM 862 O O . THR A 1 110 ? -21.025 -4.630 13.411 1.00 91.56 110 THR A O 1
ATOM 865 N N . PHE A 1 111 ? -20.613 -4.455 11.206 1.00 92.06 111 PHE A N 1
ATOM 866 C CA . PHE A 1 111 ? -19.342 -3.758 11.370 1.00 92.06 111 PHE A CA 1
ATOM 867 C C . PHE A 1 111 ? -19.572 -2.368 12.008 1.00 92.06 111 PHE A C 1
ATOM 869 O O . PHE A 1 111 ? -20.462 -1.644 11.552 1.00 92.06 111 PHE A O 1
ATOM 876 N N . PRO A 1 112 ? -18.811 -1.975 13.048 1.00 93.25 112 PRO A N 1
ATOM 877 C CA . PRO A 1 112 ? -19.032 -0.717 13.755 1.00 93.25 112 PRO A CA 1
ATOM 878 C C . PRO A 1 112 ? -18.438 0.468 12.981 1.00 93.25 112 PRO A C 1
ATOM 880 O O . PRO A 1 112 ? -17.288 0.844 13.190 1.00 93.25 112 PRO A O 1
ATOM 883 N N . GLY A 1 113 ? -19.221 1.059 12.077 1.00 89.38 113 GLY A N 1
ATOM 884 C CA . GLY A 1 113 ? -18.828 2.255 11.322 1.00 89.38 113 GLY A CA 1
ATOM 885 C C . GLY A 1 113 ? -18.859 3.557 12.144 1.00 89.38 113 GLY A C 1
ATOM 886 O O . GLY A 1 113 ? -19.206 3.541 13.331 1.00 89.38 113 GLY A O 1
ATOM 887 N N . PRO A 1 114 ? -18.537 4.707 11.522 1.00 88.19 114 PRO A N 1
ATOM 888 C CA . PRO A 1 114 ? -18.641 6.024 12.153 1.00 88.19 114 PRO A CA 1
ATOM 889 C C . PRO A 1 114 ? -19.990 6.274 12.841 1.00 88.19 114 PRO A C 1
ATOM 891 O O . PRO A 1 114 ? -21.042 5.967 12.286 1.00 88.19 114 PRO A O 1
ATOM 894 N N . GLY A 1 115 ? -19.958 6.848 14.045 1.00 89.19 115 GLY A N 1
ATOM 895 C CA . GLY A 1 115 ? -21.140 7.120 14.871 1.00 89.19 115 GLY A CA 1
ATOM 896 C C . GLY A 1 115 ? -21.649 5.916 15.670 1.00 89.19 115 GLY A C 1
ATOM 897 O O . GLY A 1 115 ? -22.582 6.057 16.458 1.00 89.19 115 GLY A O 1
ATOM 898 N N . THR A 1 116 ? -21.051 4.732 15.505 1.00 93.56 116 THR A N 1
ATOM 899 C CA . THR A 1 116 ? -21.450 3.548 16.274 1.00 93.56 116 THR A CA 1
ATOM 900 C C . THR A 1 116 ? -21.005 3.679 17.729 1.00 93.56 116 THR A C 1
ATOM 902 O O . THR A 1 116 ? -19.821 3.876 18.008 1.00 93.56 116 THR A O 1
ATOM 905 N N . LEU A 1 117 ? -21.942 3.497 18.660 1.00 94.31 117 LEU A N 1
ATOM 906 C CA . LEU A 1 117 ? -21.670 3.319 20.084 1.00 94.31 117 LEU A CA 1
ATOM 907 C C . LEU A 1 117 ? -21.729 1.827 20.433 1.00 94.31 117 LEU A C 1
ATOM 909 O O . LEU A 1 117 ? -22.775 1.194 20.318 1.00 94.31 117 LEU A O 1
ATOM 913 N N . ILE A 1 118 ? -20.608 1.269 20.882 1.00 95.25 118 ILE A N 1
ATOM 914 C CA . ILE A 1 118 ? -20.522 -0.106 21.381 1.00 95.25 118 ILE A CA 1
ATOM 915 C C . ILE A 1 118 ? -20.528 -0.042 22.906 1.00 95.25 118 ILE A C 1
ATOM 917 O O . ILE A 1 118 ? -19.677 0.635 23.480 1.00 95.25 118 ILE A O 1
ATOM 921 N N . VAL A 1 119 ? -21.447 -0.758 23.559 1.00 94.12 119 VAL A N 1
ATOM 922 C CA . VAL A 1 119 ? -21.525 -0.858 25.027 1.00 94.12 119 VAL A CA 1
ATOM 923 C C . VAL A 1 119 ? -21.620 -2.318 25.436 1.00 94.12 119 VAL A C 1
ATOM 925 O O . VAL A 1 119 ? -22.384 -3.082 24.853 1.00 94.12 119 VAL A O 1
ATOM 928 N N . ALA A 1 120 ? -20.866 -2.701 26.462 1.00 94.25 120 ALA A N 1
ATOM 929 C CA . ALA A 1 120 ? -20.922 -4.037 27.037 1.00 94.25 120 ALA A CA 1
ATOM 930 C C . ALA A 1 120 ? -20.860 -3.987 28.561 1.00 94.25 120 ALA A C 1
ATOM 932 O O . ALA A 1 120 ? -20.084 -3.221 29.128 1.00 94.25 120 ALA A O 1
ATOM 933 N N . SER A 1 121 ? -21.647 -4.837 29.224 1.00 94.75 121 SER A N 1
ATOM 934 C CA . SER A 1 121 ? -21.494 -5.103 30.656 1.00 94.75 121 SER A CA 1
ATOM 935 C C . SER A 1 121 ? -20.459 -6.203 30.860 1.00 94.75 121 SER A C 1
ATOM 937 O O . SER A 1 121 ? -20.597 -7.305 30.331 1.00 94.75 121 SER A O 1
ATOM 939 N N . VAL A 1 122 ? -19.414 -5.909 31.624 1.00 96.62 122 VAL A N 1
ATOM 940 C CA . VAL A 1 122 ? -18.217 -6.746 31.739 1.00 96.62 122 VAL A CA 1
ATOM 941 C C . VAL A 1 122 ? -17.794 -6.857 33.201 1.00 96.62 122 VAL A C 1
ATOM 943 O O . VAL A 1 122 ? -17.985 -5.898 33.946 1.00 96.62 122 VAL A O 1
ATOM 946 N N . PRO A 1 123 ? -17.197 -7.977 33.647 1.00 97.31 123 PRO A N 1
ATOM 947 C CA . PRO A 1 123 ? -16.616 -8.035 34.982 1.00 97.31 123 PRO A CA 1
ATOM 948 C C . PRO A 1 123 ? -15.562 -6.936 35.149 1.00 97.31 123 PRO A C 1
ATOM 950 O O . PRO A 1 123 ? -14.768 -6.686 34.232 1.00 97.31 123 PRO A O 1
ATOM 953 N N . LYS A 1 124 ? -15.542 -6.285 36.314 1.00 95.50 124 LYS A N 1
ATOM 954 C CA . LYS A 1 124 ? -14.569 -5.227 36.607 1.00 95.50 124 LYS A CA 1
ATOM 955 C C . LYS A 1 124 ? -13.149 -5.732 36.363 1.00 95.50 124 LYS A C 1
ATOM 957 O O . LYS A 1 124 ? -12.799 -6.847 36.751 1.00 95.50 124 LYS A O 1
ATOM 962 N N . SER A 1 125 ? -12.343 -4.909 35.695 1.00 91.88 125 SER A N 1
ATOM 963 C CA . SER A 1 125 ? -10.949 -5.214 35.335 1.00 91.88 125 SER A CA 1
ATOM 964 C C . SER A 1 125 ? -10.745 -6.364 34.336 1.00 91.88 125 SER A C 1
ATOM 966 O O . SER A 1 125 ? -9.601 -6.638 33.970 1.00 91.88 125 SER A O 1
ATOM 968 N N . ALA A 1 126 ? -11.799 -7.035 33.854 1.00 96.50 126 ALA A N 1
ATOM 969 C CA . ALA A 1 126 ? -11.648 -8.046 32.809 1.00 96.50 126 ALA A CA 1
ATOM 970 C C . ALA A 1 126 ? -11.221 -7.387 31.486 1.00 96.50 126 ALA A C 1
ATOM 972 O O . ALA A 1 126 ? -11.763 -6.335 31.139 1.00 96.50 126 ALA A O 1
ATOM 973 N N . PRO A 1 127 ? -10.299 -7.981 30.707 1.00 96.00 127 PRO A N 1
ATOM 974 C CA . PRO A 1 127 ? -9.899 -7.424 29.419 1.00 96.00 127 PRO A CA 1
ATOM 975 C C . PRO A 1 127 ? -11.096 -7.385 28.463 1.00 96.00 127 PRO A C 1
ATOM 977 O O . PRO A 1 127 ? -11.853 -8.355 28.370 1.00 96.00 127 PRO A O 1
ATOM 980 N N . VAL A 1 128 ? -11.260 -6.257 27.767 1.00 97.31 128 VAL A N 1
ATOM 981 C CA . VAL A 1 128 ? -12.328 -6.048 26.781 1.00 97.31 128 VAL A CA 1
ATOM 982 C C . VAL A 1 128 ? -11.693 -5.592 25.484 1.00 97.31 128 VAL A C 1
ATOM 984 O O . VAL A 1 128 ? -11.122 -4.505 25.412 1.00 97.31 128 VAL A O 1
ATOM 987 N N . LYS A 1 129 ? -11.784 -6.446 24.473 1.00 97.06 129 LYS A N 1
ATOM 988 C CA . LYS A 1 129 ? -11.069 -6.303 23.212 1.00 97.06 129 LYS A CA 1
ATOM 989 C C . LYS A 1 129 ? -12.057 -6.287 22.056 1.00 97.06 129 LYS A C 1
ATOM 991 O O . LYS A 1 129 ? -12.741 -7.284 21.831 1.00 97.06 129 LYS A O 1
ATOM 996 N N . LEU A 1 130 ? -12.081 -5.196 21.298 1.00 97.06 130 LEU A N 1
ATOM 997 C CA . LEU A 1 130 ? -12.729 -5.163 19.990 1.00 97.06 130 LEU A CA 1
ATOM 998 C C . LEU A 1 130 ? -11.724 -5.675 18.956 1.00 97.06 130 LEU A C 1
ATOM 1000 O O . LEU A 1 130 ? -10.594 -5.192 18.904 1.00 97.06 130 LEU A O 1
ATOM 1004 N N . THR A 1 131 ? -12.122 -6.670 18.170 1.00 96.94 131 THR A N 1
ATOM 1005 C CA . THR A 1 131 ? -11.307 -7.273 17.111 1.00 96.94 131 THR A CA 1
ATOM 1006 C C . THR A 1 131 ? -12.013 -7.101 15.778 1.00 96.94 131 THR A C 1
ATOM 1008 O O . THR A 1 131 ? -13.179 -7.453 15.650 1.00 96.94 131 THR A O 1
ATOM 1011 N N . ILE A 1 132 ? -11.308 -6.568 14.792 1.00 95.25 132 ILE A N 1
ATOM 1012 C CA . ILE A 1 132 ? -11.727 -6.485 13.400 1.00 95.25 132 ILE A CA 1
ATOM 1013 C C . ILE A 1 132 ? -10.959 -7.536 12.615 1.00 95.25 132 ILE A C 1
ATOM 1015 O O . ILE A 1 132 ? -9.738 -7.615 12.737 1.00 95.25 132 ILE A O 1
ATOM 1019 N N . THR A 1 133 ? -11.666 -8.320 11.810 1.00 94.62 133 THR A N 1
ATOM 1020 C CA . THR A 1 133 ? -11.048 -9.255 10.872 1.00 94.62 133 THR A CA 1
ATOM 1021 C C . THR A 1 133 ? -11.212 -8.727 9.456 1.00 94.62 133 THR A C 1
ATOM 1023 O O . THR A 1 133 ? -12.334 -8.522 8.992 1.00 94.62 133 THR A O 1
ATOM 1026 N N . ASP A 1 134 ? -10.088 -8.534 8.773 1.00 91.12 134 ASP A N 1
ATOM 1027 C CA . ASP A 1 134 ? -10.015 -8.102 7.379 1.00 91.12 134 ASP A CA 1
ATOM 1028 C C . ASP A 1 134 ? -9.242 -9.156 6.583 1.00 91.12 134 ASP A C 1
ATOM 1030 O O . ASP A 1 134 ? -8.068 -9.416 6.849 1.00 91.12 134 ASP A O 1
ATOM 1034 N N . MET A 1 135 ? -9.928 -9.839 5.661 1.00 90.00 135 MET A N 1
ATOM 1035 C CA . MET A 1 135 ? -9.370 -10.938 4.857 1.00 90.00 135 MET A CA 1
ATOM 1036 C C . MET A 1 135 ? -8.612 -12.003 5.681 1.00 90.00 135 MET A C 1
ATOM 1038 O O . MET A 1 135 ? -7.573 -12.511 5.265 1.00 90.00 135 MET A O 1
ATOM 1042 N N . GLY A 1 136 ? -9.126 -12.344 6.867 1.00 90.94 136 GLY A N 1
ATOM 1043 C CA . GLY A 1 136 ? -8.520 -13.332 7.770 1.00 90.94 136 GLY A CA 1
ATOM 1044 C C . GLY A 1 136 ? -7.403 -12.794 8.675 1.00 90.94 136 GLY A C 1
ATOM 1045 O O . GLY A 1 136 ? -6.880 -13.551 9.489 1.00 90.94 136 GLY A O 1
ATOM 1046 N N . HIS A 1 137 ? -7.057 -11.508 8.577 1.00 91.44 137 HIS A N 1
ATOM 1047 C CA . HIS A 1 137 ? -6.120 -10.844 9.482 1.00 91.44 137 HIS A CA 1
ATOM 1048 C C . HIS A 1 137 ? -6.865 -10.117 10.602 1.00 91.44 137 HIS A C 1
ATOM 1050 O O . HIS A 1 137 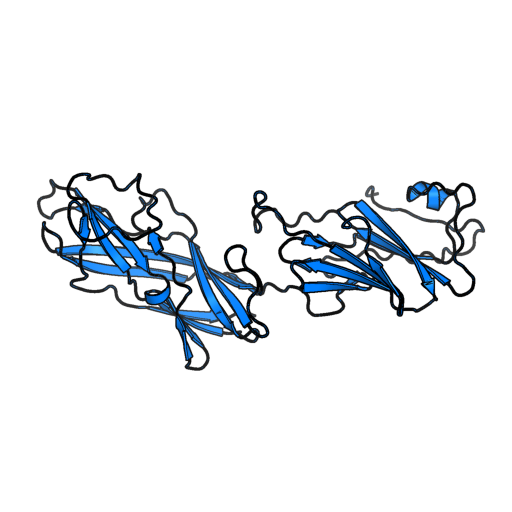? -7.792 -9.352 10.345 1.00 91.44 137 HIS A O 1
ATOM 1056 N N . GLU A 1 138 ? -6.443 -10.345 11.846 1.00 94.38 138 GLU A N 1
ATOM 1057 C CA . GLU A 1 138 ? -7.059 -9.748 13.032 1.00 94.38 138 GLU A CA 1
ATOM 1058 C C . GLU A 1 138 ? -6.330 -8.480 13.489 1.00 94.38 138 GLU A C 1
ATOM 1060 O O . GLU A 1 138 ? -5.130 -8.483 13.778 1.00 94.38 138 GLU A O 1
ATOM 1065 N N . PHE A 1 139 ? -7.099 -7.414 13.670 1.00 93.06 139 PHE A N 1
ATOM 1066 C CA . PHE A 1 139 ? -6.682 -6.140 14.238 1.00 93.06 139 PHE A CA 1
ATOM 1067 C C . PHE A 1 139 ? -7.492 -5.913 15.496 1.00 93.06 139 PHE A C 1
ATOM 1069 O O . PHE A 1 139 ? -8.703 -6.083 15.484 1.00 93.06 139 PHE A O 1
ATOM 1076 N N . SER A 1 140 ? -6.862 -5.544 16.605 1.00 95.62 140 SER A N 1
ATOM 1077 C CA . SER A 1 140 ? -7.608 -5.403 17.851 1.00 95.62 140 SER A CA 1
ATOM 1078 C C . SER A 1 140 ? -7.175 -4.223 18.686 1.00 95.62 140 SER A C 1
ATOM 1080 O O . SER A 1 140 ? -6.015 -3.809 18.660 1.00 95.62 140 SER A O 1
ATOM 1082 N N . LEU A 1 141 ? -8.134 -3.714 19.450 1.00 94.69 141 LEU A N 1
ATOM 1083 C CA . LEU A 1 141 ? -7.974 -2.591 20.352 1.00 94.69 141 LEU A CA 1
ATOM 1084 C C . LEU A 1 141 ? -8.611 -2.915 21.708 1.00 94.69 141 LEU A C 1
ATOM 1086 O O . LEU A 1 141 ? -9.641 -3.591 21.784 1.00 94.69 141 LEU A O 1
ATOM 1090 N N . ASP A 1 142 ? -7.998 -2.426 22.778 1.00 95.31 142 ASP A N 1
ATOM 1091 C CA . ASP A 1 142 ? -8.570 -2.452 24.122 1.00 95.31 142 ASP A CA 1
ATOM 1092 C C . ASP A 1 142 ? -9.661 -1.375 24.227 1.00 95.31 142 ASP A C 1
ATOM 1094 O O . ASP A 1 142 ? -9.401 -0.189 24.010 1.00 95.31 142 ASP A O 1
ATOM 1098 N N . MET A 1 143 ? -10.892 -1.769 24.554 1.00 95.19 143 MET A N 1
ATOM 1099 C CA . MET A 1 143 ? -12.033 -0.850 24.547 1.00 95.19 143 MET A CA 1
ATOM 1100 C C . MET A 1 143 ? -12.026 0.184 25.675 1.00 95.19 143 MET A C 1
ATOM 1102 O O . MET A 1 143 ? -12.692 1.208 25.549 1.00 95.19 143 MET A O 1
ATOM 1106 N N . ARG A 1 144 ? -11.288 -0.035 26.769 1.00 94.25 144 ARG A N 1
ATOM 1107 C CA . ARG A 1 144 ? -11.185 0.962 27.848 1.00 94.25 144 ARG A CA 1
ATOM 1108 C C . ARG A 1 144 ? -10.198 2.052 27.484 1.00 94.25 144 ARG A C 1
ATOM 1110 O O . ARG A 1 144 ? -10.418 3.230 27.762 1.00 94.25 144 ARG A O 1
ATOM 1117 N N . THR A 1 145 ? -9.092 1.659 26.869 1.00 92.56 145 THR A N 1
ATOM 1118 C CA . THR A 1 145 ? -7.964 2.556 26.612 1.00 92.56 145 THR A CA 1
ATOM 1119 C C . THR A 1 145 ? -7.911 3.069 25.179 1.00 92.56 145 THR A C 1
ATOM 1121 O O . THR A 1 145 ? -7.185 4.029 24.929 1.00 92.56 145 THR A O 1
ATOM 1124 N N . ALA A 1 146 ? -8.669 2.460 24.262 1.00 92.19 146 ALA A N 1
ATOM 1125 C CA . ALA A 1 146 ? -8.577 2.662 22.817 1.00 92.19 146 ALA A CA 1
ATOM 1126 C C . ALA A 1 146 ? -7.162 2.418 22.262 1.00 92.19 146 ALA A C 1
ATOM 1128 O O . ALA A 1 146 ? -6.774 3.007 21.254 1.00 92.19 146 ALA A O 1
ATOM 1129 N N . LYS A 1 147 ? -6.357 1.593 22.941 1.00 91.38 147 LYS A N 1
ATOM 1130 C CA . LYS A 1 147 ? -4.996 1.271 22.504 1.00 91.38 147 LYS A CA 1
ATOM 1131 C C . LYS A 1 147 ? -5.002 -0.020 21.686 1.00 91.38 147 LYS A C 1
ATOM 1133 O O . LYS A 1 147 ? -5.579 -1.009 22.147 1.00 91.38 147 LYS A O 1
ATOM 1138 N N . PRO A 1 148 ? -4.354 -0.054 20.510 1.00 90.25 148 PRO A N 1
ATOM 1139 C CA . PRO A 1 148 ? -4.141 -1.295 19.776 1.00 90.25 148 PRO A CA 1
ATOM 1140 C C . PRO A 1 148 ? -3.373 -2.329 20.617 1.00 90.25 148 PRO A C 1
ATOM 1142 O O . PRO A 1 148 ? -2.438 -1.982 21.337 1.00 90.25 148 PRO A O 1
ATOM 1145 N N . HIS A 1 149 ? -3.752 -3.607 20.530 1.00 85.88 149 HIS A N 1
ATOM 1146 C CA . HIS A 1 149 ? -3.125 -4.690 21.309 1.00 85.88 149 HIS A CA 1
ATOM 1147 C C . HIS A 1 149 ? -1.792 -5.196 20.733 1.00 85.88 149 HIS A C 1
ATOM 1149 O O . HIS A 1 149 ? -1.034 -5.868 21.435 1.00 85.88 149 HIS A O 1
ATOM 1155 N N . ARG A 1 150 ? -1.519 -4.935 19.453 1.00 80.25 150 ARG A N 1
ATOM 1156 C CA . ARG A 1 150 ? -0.294 -5.320 18.739 1.00 80.25 150 ARG A CA 1
ATOM 1157 C C . ARG A 1 150 ? 0.145 -4.177 17.837 1.00 80.25 150 ARG A C 1
ATOM 1159 O O . ARG A 1 150 ? -0.626 -3.247 17.597 1.00 80.25 150 ARG A O 1
ATOM 1166 N N . ASP A 1 151 ? 1.355 -4.296 17.302 1.00 67.81 151 ASP A N 1
ATOM 1167 C CA . ASP A 1 151 ? 1.757 -3.543 16.123 1.00 67.81 151 ASP A CA 1
ATOM 1168 C C . ASP A 1 151 ? 0.757 -3.862 15.005 1.00 67.81 151 ASP A C 1
ATOM 1170 O O . ASP A 1 151 ? 0.759 -4.959 14.455 1.00 67.81 151 ASP A O 1
ATOM 1174 N N . GLY A 1 152 ? -0.193 -2.950 14.789 1.00 72.12 152 GLY A N 1
ATOM 1175 C CA . GLY A 1 152 ? -1.267 -3.118 13.816 1.00 72.12 152 GLY A CA 1
ATOM 1176 C C . GLY A 1 152 ? -0.757 -3.080 12.378 1.00 72.12 152 GLY A C 1
ATOM 1177 O O . GLY A 1 152 ? 0.441 -3.182 12.112 1.00 72.12 152 GLY A O 1
ATOM 1178 N N . TYR A 1 153 ? -1.674 -2.882 11.435 1.00 83.31 153 TYR A N 1
ATOM 1179 C CA . TYR A 1 153 ? -1.302 -2.538 10.069 1.00 83.31 153 TYR A CA 1
ATOM 1180 C C . TYR A 1 153 ? -0.422 -1.279 10.104 1.00 83.31 153 TYR A C 1
ATOM 1182 O O . TYR A 1 153 ? -0.820 -0.253 10.650 1.00 83.31 153 TYR A O 1
ATOM 1190 N N . LYS A 1 154 ? 0.809 -1.369 9.595 1.00 84.62 154 LYS A N 1
ATOM 1191 C CA . LYS A 1 154 ? 1.759 -0.253 9.576 1.00 84.62 154 LYS A CA 1
ATOM 1192 C C . LYS A 1 154 ? 2.248 -0.045 8.159 1.00 84.62 154 LYS A C 1
ATOM 1194 O O . LYS A 1 154 ? 2.871 -0.930 7.577 1.00 84.62 154 LYS A O 1
ATOM 1199 N N . ILE A 1 155 ? 2.009 1.154 7.650 1.00 86.12 155 ILE A N 1
ATOM 1200 C CA . ILE A 1 155 ? 2.658 1.653 6.446 1.00 86.12 155 ILE A CA 1
ATOM 1201 C C . ILE A 1 155 ? 3.822 2.521 6.905 1.00 86.12 155 ILE A C 1
ATOM 1203 O O . ILE A 1 155 ? 3.630 3.463 7.671 1.00 86.12 155 ILE A O 1
ATOM 1207 N N . VAL A 1 156 ? 5.026 2.186 6.453 1.00 88.56 156 VAL A N 1
ATOM 1208 C CA . VAL A 1 156 ? 6.209 3.027 6.659 1.00 88.56 156 VAL A CA 1
ATOM 1209 C C . VAL A 1 156 ? 6.553 3.646 5.322 1.00 88.56 156 VAL A C 1
ATOM 1211 O O . VAL A 1 156 ? 6.784 2.913 4.368 1.00 88.56 156 VAL A O 1
ATOM 1214 N N . SER A 1 157 ? 6.574 4.969 5.236 1.00 88.88 157 SER A N 1
ATOM 1215 C CA . SER A 1 157 ? 6.836 5.689 3.992 1.00 88.88 157 SER A CA 1
ATOM 1216 C C . SER A 1 157 ? 7.901 6.756 4.181 1.00 88.88 157 SER A C 1
ATOM 1218 O O . SER A 1 157 ? 7.951 7.402 5.226 1.00 88.88 157 SER A O 1
ATOM 1220 N N . ALA A 1 158 ? 8.689 6.981 3.139 1.00 87.75 158 ALA A N 1
ATOM 1221 C CA . ALA A 1 158 ? 9.590 8.110 3.006 1.00 87.75 158 ALA A CA 1
ATOM 1222 C C . ALA A 1 158 ? 9.283 8.839 1.695 1.00 87.75 158 ALA A C 1
ATOM 1224 O O . ALA A 1 158 ? 9.094 8.211 0.651 1.00 87.75 158 ALA A O 1
ATOM 1225 N N . THR A 1 159 ? 9.236 10.167 1.758 1.00 89.50 159 THR A N 1
ATOM 1226 C CA . THR A 1 159 ? 9.285 11.001 0.558 1.00 89.50 159 THR A CA 1
ATOM 1227 C C . THR A 1 159 ? 10.712 10.992 0.036 1.00 89.50 159 THR A C 1
ATOM 1229 O O . THR A 1 159 ? 11.663 11.142 0.804 1.00 89.50 159 THR A O 1
ATOM 1232 N N . VAL A 1 160 ? 10.839 10.800 -1.265 1.00 89.19 160 VAL A N 1
ATOM 1233 C CA . VAL A 1 160 ? 12.100 10.771 -1.999 1.00 89.19 160 VAL A CA 1
ATOM 1234 C C . VAL A 1 160 ? 12.009 11.857 -3.079 1.00 89.19 160 VAL A C 1
ATOM 1236 O O . VAL A 1 160 ? 10.914 12.297 -3.407 1.00 89.19 160 VAL A O 1
ATOM 1239 N N . ASP A 1 161 ? 13.130 12.369 -3.574 1.00 91.25 161 ASP A N 1
ATOM 1240 C CA . ASP A 1 161 ? 13.143 13.301 -4.714 1.00 91.25 161 ASP A CA 1
ATOM 1241 C C . ASP A 1 161 ? 14.320 12.949 -5.623 1.00 91.25 161 ASP A C 1
ATOM 1243 O O . ASP A 1 161 ? 15.264 13.713 -5.815 1.00 91.25 161 ASP A O 1
ATOM 1247 N N . GLU A 1 162 ? 14.304 11.703 -6.093 1.00 94.00 162 GLU A N 1
ATOM 1248 C CA . GLU A 1 162 ? 15.357 11.161 -6.945 1.00 94.00 162 GLU A CA 1
ATOM 1249 C C . GLU A 1 162 ? 14.897 11.220 -8.397 1.00 94.00 162 GLU A C 1
ATOM 1251 O O . GLU A 1 162 ? 13.853 10.679 -8.770 1.00 94.00 162 GLU A O 1
ATOM 1256 N N . TRP A 1 163 ? 15.688 11.880 -9.233 1.00 94.12 163 TRP A N 1
ATOM 1257 C CA . TRP A 1 163 ? 15.437 11.990 -10.663 1.00 94.12 163 TRP A CA 1
ATOM 1258 C C . TRP A 1 163 ? 16.302 10.988 -11.421 1.00 94.12 163 TRP A C 1
ATOM 1260 O O . TRP A 1 163 ? 17.512 10.924 -11.217 1.00 94.12 163 TRP A O 1
ATOM 1270 N N . TYR A 1 164 ? 15.696 10.276 -12.366 1.00 93.88 164 TYR A N 1
ATOM 1271 C CA . TYR A 1 164 ? 16.401 9.437 -13.324 1.00 93.88 164 TYR A CA 1
ATOM 1272 C C . TYR A 1 164 ? 16.178 9.951 -14.746 1.00 93.88 164 TYR A C 1
ATOM 1274 O O . TYR A 1 164 ? 15.041 10.184 -15.159 1.00 93.88 164 TYR A O 1
ATOM 1282 N N . GLU A 1 165 ? 17.251 10.056 -15.530 1.00 94.62 165 GLU A N 1
ATOM 1283 C CA . GLU A 1 165 ? 17.176 10.246 -16.978 1.00 94.62 165 GLU A CA 1
ATOM 1284 C C . GLU A 1 165 ? 18.322 9.518 -17.673 1.00 94.62 165 GLU A C 1
ATOM 1286 O O . GLU A 1 165 ? 19.496 9.758 -17.399 1.00 94.62 165 GLU A O 1
ATOM 1291 N N . ALA A 1 166 ? 17.988 8.666 -18.640 1.00 93.25 166 ALA A N 1
ATOM 1292 C CA . ALA A 1 166 ? 18.993 8.024 -19.470 1.00 93.25 166 ALA A CA 1
ATOM 1293 C C . ALA A 1 166 ? 18.550 7.909 -20.924 1.00 93.25 166 ALA A C 1
ATOM 1295 O O . ALA A 1 166 ? 17.400 7.595 -21.234 1.00 93.25 166 ALA A O 1
ATOM 1296 N N . GLY A 1 167 ? 19.511 8.123 -21.823 1.00 92.38 167 GLY A N 1
ATOM 1297 C CA . GLY A 1 167 ? 19.362 7.957 -23.264 1.00 92.38 167 GLY A CA 1
ATOM 1298 C C . GLY A 1 167 ? 20.102 6.732 -23.787 1.00 92.38 167 GLY A C 1
ATOM 1299 O O . GLY A 1 167 ? 21.212 6.432 -23.348 1.00 92.38 167 GLY A O 1
ATOM 1300 N N . GLY A 1 168 ? 19.505 6.056 -24.761 1.00 93.06 168 GLY A N 1
ATOM 1301 C CA . GLY A 1 168 ? 20.139 5.029 -25.582 1.00 93.06 168 GLY A CA 1
ATOM 1302 C C . GLY A 1 168 ? 19.922 5.298 -27.070 1.00 93.06 168 GLY A C 1
ATOM 1303 O O . GLY A 1 168 ? 19.243 6.249 -27.459 1.00 93.06 168 GLY A O 1
ATOM 1304 N N . VAL A 1 169 ? 20.482 4.439 -27.919 1.00 93.06 169 VAL A N 1
ATOM 1305 C CA . VAL A 1 169 ? 20.258 4.472 -29.368 1.00 93.06 169 VAL A CA 1
ATOM 1306 C C . VAL A 1 169 ? 19.513 3.223 -29.798 1.00 93.06 169 VAL A C 1
ATOM 1308 O O . VAL A 1 169 ? 19.942 2.106 -29.514 1.00 93.06 169 VAL A O 1
ATOM 1311 N N . VAL A 1 170 ? 18.423 3.406 -30.534 1.00 92.44 170 VAL A N 1
ATOM 1312 C CA . VAL A 1 170 ? 17.591 2.339 -31.093 1.00 92.44 170 VAL A CA 1
ATOM 1313 C C . VAL A 1 170 ? 17.853 2.223 -32.590 1.00 92.44 170 VAL A C 1
ATOM 1315 O O . VAL A 1 170 ? 17.955 3.227 -33.296 1.00 92.44 170 VAL A O 1
ATOM 1318 N N . ALA A 1 171 ? 17.961 0.995 -33.096 1.00 91.69 171 ALA A N 1
ATOM 1319 C CA . ALA A 1 171 ? 18.015 0.751 -34.534 1.00 91.69 171 ALA A CA 1
ATOM 1320 C C . ALA A 1 171 ? 16.597 0.789 -35.127 1.00 91.69 171 ALA A C 1
ATOM 1322 O O . ALA A 1 171 ? 15.754 -0.025 -34.750 1.00 91.69 171 ALA A O 1
ATOM 1323 N N . THR A 1 172 ? 16.336 1.711 -36.060 1.00 89.94 172 THR A N 1
ATOM 1324 C CA . THR A 1 172 ? 15.036 1.848 -36.742 1.00 89.94 172 THR A CA 1
ATOM 1325 C C . THR A 1 172 ? 15.178 1.649 -38.259 1.00 89.94 172 THR A C 1
ATOM 1327 O O . THR A 1 172 ? 16.290 1.766 -38.782 1.00 89.94 172 THR A O 1
ATOM 1330 N N . PRO A 1 173 ? 14.078 1.412 -39.003 1.00 87.88 173 PRO A N 1
ATOM 1331 C CA . PRO A 1 173 ? 14.106 1.372 -40.471 1.00 87.88 173 PRO A CA 1
ATOM 1332 C C . PRO A 1 173 ? 14.623 2.653 -41.136 1.00 87.88 173 PRO A C 1
ATOM 1334 O O . PRO A 1 173 ? 15.107 2.598 -42.261 1.00 87.88 173 PRO A O 1
ATOM 1337 N N . LEU A 1 174 ? 14.526 3.798 -40.453 1.00 84.81 174 LEU A N 1
ATOM 1338 C CA . LEU A 1 174 ? 14.998 5.098 -40.944 1.00 84.81 174 LEU A CA 1
ATOM 1339 C C . LEU A 1 174 ? 16.444 5.404 -40.517 1.00 84.81 174 LEU A C 1
ATOM 1341 O O . LEU A 1 174 ? 16.954 6.487 -40.795 1.00 84.81 174 LEU A O 1
ATOM 1345 N N . GLY A 1 175 ? 17.098 4.463 -39.834 1.00 87.31 175 GLY A N 1
ATOM 1346 C CA . GLY A 1 175 ? 18.427 4.617 -39.256 1.00 87.31 175 GLY A CA 1
ATOM 1347 C C . GLY A 1 175 ? 18.422 4.653 -37.722 1.00 87.31 175 GLY A C 1
ATOM 1348 O O . GLY A 1 175 ? 17.370 4.542 -37.085 1.00 87.31 175 GLY A O 1
ATOM 1349 N N . PRO A 1 176 ? 19.606 4.749 -37.098 1.00 89.75 176 PRO A N 1
ATOM 1350 C CA . PRO A 1 176 ? 19.733 4.851 -35.650 1.00 89.75 176 PRO A CA 1
ATOM 1351 C C . PRO A 1 176 ? 19.105 6.141 -35.123 1.00 89.75 176 PRO A C 1
ATOM 1353 O O . PRO A 1 176 ? 19.284 7.200 -35.723 1.00 89.75 176 PRO A O 1
ATOM 1356 N N . ALA A 1 177 ? 18.419 6.065 -33.988 1.00 87.38 177 ALA A N 1
ATOM 1357 C CA . ALA A 1 177 ? 17.784 7.220 -33.370 1.00 87.38 177 ALA A CA 1
ATOM 1358 C C . ALA A 1 177 ? 17.884 7.164 -31.840 1.00 87.38 177 ALA A C 1
ATOM 1360 O O . ALA A 1 177 ? 17.868 6.083 -31.250 1.00 87.38 177 ALA A O 1
ATOM 1361 N N . SER A 1 178 ? 18.026 8.330 -31.209 1.00 90.38 178 SER A N 1
ATOM 1362 C CA . SER A 1 178 ? 18.175 8.447 -29.756 1.00 90.38 178 SER A CA 1
ATOM 1363 C C . SER A 1 178 ? 16.821 8.386 -29.062 1.00 90.38 178 SER A C 1
ATOM 1365 O O . SER A 1 178 ? 15.928 9.150 -29.409 1.00 90.38 178 SER A O 1
ATOM 1367 N N . LEU A 1 179 ? 16.694 7.525 -28.058 1.00 90.25 179 LEU A N 1
ATOM 1368 C CA . LEU A 1 179 ? 15.511 7.406 -27.210 1.00 90.25 179 LEU A CA 1
ATOM 1369 C C . LEU A 1 179 ? 15.948 7.595 -25.759 1.00 90.25 179 LEU A C 1
ATOM 1371 O O . LEU A 1 179 ? 16.832 6.869 -25.303 1.00 90.25 179 LEU A O 1
ATOM 1375 N N . SER A 1 180 ? 15.348 8.544 -25.043 1.00 91.50 180 SER A N 1
ATOM 1376 C CA . SER A 1 180 ? 15.536 8.690 -23.600 1.00 91.50 180 SER A CA 1
ATOM 1377 C C . SER A 1 180 ? 14.292 8.304 -22.819 1.00 91.50 180 SER A C 1
ATOM 1379 O O . SER A 1 180 ? 13.171 8.411 -23.317 1.00 91.50 180 SER A O 1
ATOM 1381 N N . VAL A 1 181 ? 14.519 7.832 -21.596 1.00 91.25 181 VAL A N 1
ATOM 1382 C CA . VAL A 1 181 ? 13.505 7.606 -20.567 1.00 91.25 181 VAL A CA 1
ATOM 1383 C C . VAL A 1 181 ? 13.884 8.428 -19.354 1.00 91.25 181 VAL A C 1
ATOM 1385 O O . VAL A 1 181 ? 15.059 8.492 -18.992 1.00 91.25 181 VAL A O 1
ATOM 1388 N N . SER A 1 182 ? 12.884 9.032 -18.728 1.00 92.56 182 SER A N 1
ATOM 1389 C CA . SER A 1 182 ? 13.054 9.768 -17.481 1.00 92.56 182 SER A CA 1
ATOM 1390 C C . SER A 1 182 ? 11.852 9.581 -16.570 1.00 92.56 182 SER A C 1
ATOM 1392 O O . SER A 1 182 ? 10.741 9.384 -17.065 1.00 92.56 182 SER A O 1
ATOM 1394 N N . PHE A 1 183 ? 12.083 9.650 -15.266 1.00 93.00 183 PHE A N 1
ATOM 1395 C CA . PHE A 1 183 ? 11.057 9.630 -14.226 1.00 93.00 183 PHE A CA 1
ATOM 1396 C C . PHE A 1 183 ? 11.608 10.215 -12.924 1.00 93.00 183 PHE A C 1
ATOM 1398 O O . PHE A 1 183 ? 12.820 10.323 -12.744 1.00 93.00 183 PHE A O 1
ATOM 1405 N N . ILE A 1 184 ? 10.700 10.564 -12.020 1.00 93.81 184 ILE A N 1
ATOM 1406 C CA . ILE A 1 184 ? 10.980 10.986 -10.649 1.00 93.81 184 ILE A CA 1
ATOM 1407 C C . ILE A 1 184 ? 10.497 9.883 -9.715 1.00 93.81 184 ILE A C 1
ATOM 1409 O O . ILE A 1 184 ? 9.407 9.349 -9.900 1.00 93.81 184 ILE A O 1
ATOM 1413 N N . ILE A 1 185 ? 11.290 9.540 -8.711 1.00 93.31 185 ILE A N 1
ATOM 1414 C CA . ILE A 1 185 ? 10.861 8.711 -7.587 1.00 93.31 185 ILE A CA 1
ATOM 1415 C C . ILE A 1 185 ? 10.527 9.652 -6.438 1.00 93.31 185 ILE A C 1
ATOM 1417 O O . ILE A 1 185 ? 11.430 10.251 -5.856 1.00 93.31 185 ILE A O 1
ATOM 1421 N N . ASP A 1 186 ? 9.237 9.788 -6.136 1.00 92.00 186 ASP A N 1
ATOM 1422 C CA . ASP A 1 186 ? 8.741 10.765 -5.160 1.00 92.00 186 ASP A CA 1
ATOM 1423 C C . ASP A 1 186 ? 8.349 10.150 -3.804 1.00 92.00 186 ASP A C 1
ATOM 1425 O O . ASP A 1 186 ? 8.343 10.818 -2.768 1.00 92.00 186 ASP A O 1
ATOM 1429 N N . GLU A 1 187 ? 8.040 8.855 -3.773 1.00 90.44 187 GLU A N 1
ATOM 1430 C CA . GLU A 1 187 ? 7.658 8.147 -2.554 1.00 90.44 187 GLU A CA 1
ATOM 1431 C C . GLU A 1 187 ? 8.151 6.704 -2.595 1.00 90.44 187 GLU A C 1
ATOM 1433 O O . GLU A 1 187 ? 7.984 5.984 -3.584 1.00 90.44 187 GLU A O 1
ATOM 1438 N N . VAL A 1 188 ? 8.690 6.246 -1.469 1.00 93.31 188 VAL A N 1
ATOM 1439 C CA . VAL A 1 188 ? 8.896 4.825 -1.210 1.00 93.31 188 VAL A CA 1
ATOM 1440 C C . VAL A 1 188 ? 8.138 4.447 0.047 1.00 93.31 188 VAL A C 1
ATOM 1442 O O . VAL A 1 188 ? 8.194 5.143 1.057 1.00 93.31 188 VAL A O 1
ATOM 1445 N N . SER A 1 189 ? 7.413 3.337 0.003 1.00 93.12 189 SER A N 1
ATOM 1446 C CA . SER A 1 189 ? 6.642 2.847 1.139 1.00 93.12 189 SER A CA 1
ATOM 1447 C C . SER A 1 189 ? 6.752 1.341 1.286 1.00 93.12 189 SER A C 1
ATOM 1449 O O . SER A 1 189 ? 6.898 0.607 0.316 1.00 93.12 189 SER A O 1
ATOM 1451 N N . ARG A 1 190 ? 6.714 0.870 2.527 1.00 94.12 190 ARG A N 1
ATOM 1452 C CA . ARG A 1 190 ? 6.671 -0.540 2.885 1.00 94.12 190 ARG A CA 1
ATOM 1453 C C . ARG A 1 190 ? 5.319 -0.837 3.509 1.00 94.12 190 ARG A C 1
ATOM 1455 O O . ARG A 1 190 ? 4.983 -0.267 4.549 1.00 94.12 190 ARG A O 1
ATOM 1462 N N . GLU A 1 191 ? 4.584 -1.740 2.877 1.00 92.69 191 GLU A N 1
ATOM 1463 C CA . GLU A 1 191 ? 3.179 -2.023 3.169 1.00 92.69 191 GLU A CA 1
ATOM 1464 C C . GLU A 1 191 ? 2.960 -3.545 3.219 1.00 92.69 191 GLU A C 1
ATOM 1466 O O . GLU A 1 191 ? 3.482 -4.263 2.364 1.00 92.69 191 GLU A O 1
ATOM 1471 N N . PRO A 1 192 ? 2.213 -4.083 4.198 1.00 92.88 192 PRO A N 1
ATOM 1472 C CA . PRO A 1 192 ? 1.947 -5.519 4.256 1.00 92.88 192 PRO A CA 1
ATOM 1473 C C . PRO A 1 192 ? 0.825 -5.958 3.298 1.00 92.88 192 PRO A C 1
ATOM 1475 O O . PRO A 1 192 ? 0.678 -7.153 3.055 1.00 92.88 192 PRO A O 1
ATOM 1478 N N . TYR A 1 193 ? 0.057 -5.022 2.730 1.00 91.62 193 TYR A N 1
ATOM 1479 C CA . TYR A 1 193 ? -1.011 -5.277 1.760 1.00 91.62 193 TYR A CA 1
ATOM 1480 C C . TYR A 1 193 ? -0.955 -4.258 0.617 1.00 91.62 193 TYR A C 1
ATOM 1482 O O . TYR A 1 193 ? -0.677 -3.087 0.859 1.00 91.62 193 TYR A O 1
ATOM 1490 N N . LEU A 1 194 ? -1.249 -4.693 -0.609 1.00 90.31 194 LEU A N 1
ATOM 1491 C CA . LEU A 1 194 ? -1.515 -3.823 -1.761 1.00 90.31 194 LEU A CA 1
ATOM 1492 C C . LEU A 1 194 ? -2.763 -4.334 -2.501 1.00 90.31 194 LEU A C 1
ATOM 1494 O O . LEU A 1 194 ? -2.910 -5.552 -2.582 1.00 90.31 194 LEU A O 1
ATOM 1498 N N . PRO A 1 195 ? -3.625 -3.470 -3.077 1.00 85.06 195 PRO A N 1
ATOM 1499 C CA . PRO A 1 195 ? -4.890 -3.896 -3.693 1.00 85.06 195 PRO A CA 1
ATOM 1500 C C . PRO A 1 195 ? -4.727 -5.018 -4.726 1.00 85.06 195 PRO A C 1
ATOM 1502 O O . PRO A 1 195 ? -5.389 -6.047 -4.637 1.00 85.06 195 PRO A O 1
ATOM 1505 N N . ASP A 1 196 ? -3.774 -4.861 -5.647 1.00 87.31 196 ASP A N 1
ATOM 1506 C CA . ASP A 1 196 ? -3.591 -5.791 -6.769 1.00 87.31 196 ASP A CA 1
ATOM 1507 C C . ASP A 1 196 ? -2.790 -7.050 -6.399 1.00 87.31 196 ASP A C 1
ATOM 1509 O O . ASP A 1 196 ? -2.749 -8.019 -7.157 1.00 87.31 196 ASP A O 1
ATOM 1513 N N . LEU A 1 197 ? -2.119 -7.046 -5.241 1.00 91.94 197 LEU A N 1
ATOM 1514 C CA . LEU A 1 197 ? -1.218 -8.127 -4.816 1.00 91.94 197 LEU A CA 1
ATOM 1515 C C . LEU A 1 197 ? -1.673 -8.842 -3.540 1.00 91.94 197 LEU A C 1
ATOM 1517 O O . LEU A 1 197 ? -1.122 -9.890 -3.198 1.00 91.94 197 LEU A O 1
ATOM 1521 N N . GLY A 1 198 ? -2.662 -8.294 -2.838 1.00 91.88 198 GLY A N 1
ATOM 1522 C CA . GLY A 1 198 ? -3.131 -8.784 -1.554 1.00 91.88 198 GLY A CA 1
ATOM 1523 C C . GLY A 1 198 ? -2.089 -8.664 -0.439 1.00 91.88 198 GLY A C 1
ATOM 1524 O O . GLY A 1 198 ? -1.161 -7.847 -0.481 1.00 91.88 198 GLY A O 1
ATOM 1525 N N . TRP A 1 199 ? -2.243 -9.511 0.580 1.00 92.94 199 TRP A N 1
ATOM 1526 C CA . TRP A 1 199 ? -1.306 -9.621 1.695 1.00 92.94 199 TRP A CA 1
ATOM 1527 C C . TRP A 1 199 ? 0.032 -10.214 1.250 1.00 92.94 199 TRP A C 1
ATOM 1529 O O . TRP A 1 199 ? 0.092 -11.236 0.560 1.00 92.94 199 TRP A O 1
ATOM 1539 N N . ALA A 1 200 ? 1.124 -9.604 1.703 1.00 95.50 200 ALA A N 1
ATOM 1540 C CA . ALA A 1 200 ? 2.438 -10.215 1.630 1.00 95.50 200 ALA A CA 1
ATOM 1541 C C . ALA A 1 200 ? 2.480 -11.498 2.483 1.00 95.50 200 ALA A C 1
ATOM 1543 O O . ALA A 1 200 ? 1.711 -11.690 3.428 1.00 95.50 200 ALA A O 1
ATOM 1544 N N . LYS A 1 201 ? 3.396 -12.411 2.145 1.00 95.75 201 LYS A N 1
ATOM 1545 C CA . LYS A 1 201 ? 3.587 -13.648 2.920 1.00 95.75 201 LYS A CA 1
ATOM 1546 C C . LYS A 1 201 ? 4.035 -13.323 4.359 1.00 95.75 201 LYS A C 1
ATOM 1548 O O . LYS A 1 201 ? 4.675 -12.295 4.565 1.00 95.75 201 LYS A O 1
ATOM 1553 N N . PRO A 1 202 ? 3.798 -14.206 5.348 1.00 93.38 202 PRO A N 1
ATOM 1554 C CA . PRO A 1 202 ? 4.278 -13.987 6.715 1.00 93.38 202 PRO A CA 1
ATOM 1555 C C . PRO A 1 202 ? 5.781 -13.658 6.775 1.00 93.38 202 PRO A C 1
ATOM 1557 O O . PRO A 1 202 ? 6.590 -14.346 6.149 1.00 93.38 202 PRO A O 1
ATOM 1560 N N . GLY A 1 203 ? 6.149 -12.606 7.516 1.00 94.62 203 GLY A N 1
ATOM 1561 C CA . GLY A 1 203 ? 7.529 -12.104 7.619 1.00 94.62 203 GLY A CA 1
ATOM 1562 C C . GLY A 1 203 ? 8.024 -11.327 6.390 1.00 94.62 203 GLY A C 1
ATOM 1563 O O . GLY A 1 203 ? 9.223 -11.052 6.269 1.00 94.62 203 GLY A O 1
ATOM 1564 N N . ARG A 1 204 ? 7.128 -10.985 5.459 1.00 97.06 204 ARG A N 1
ATOM 1565 C CA . ARG A 1 204 ? 7.407 -10.231 4.231 1.00 97.06 204 ARG A CA 1
ATOM 1566 C C . ARG A 1 204 ? 6.493 -9.014 4.148 1.00 97.06 204 ARG A C 1
ATOM 1568 O O . ARG A 1 204 ? 5.406 -9.024 4.709 1.00 97.06 204 ARG A O 1
ATOM 1575 N N . ASN A 1 205 ? 6.934 -8.004 3.409 1.00 96.75 205 ASN A N 1
ATOM 1576 C CA . ASN A 1 205 ? 6.155 -6.827 3.038 1.00 96.75 205 ASN A CA 1
ATOM 1577 C C . ASN A 1 205 ? 6.360 -6.515 1.553 1.00 96.75 205 ASN A C 1
ATOM 1579 O O . ASN A 1 205 ? 7.357 -6.914 0.946 1.00 96.75 205 ASN A O 1
ATOM 1583 N N . TRP A 1 206 ? 5.449 -5.732 0.991 1.00 97.62 206 TRP A N 1
ATOM 1584 C CA . TRP A 1 206 ? 5.64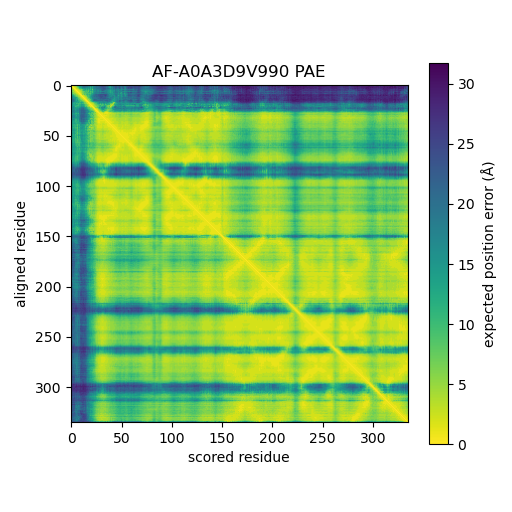5 -5.080 -0.293 1.00 97.62 206 TRP A CA 1
ATOM 1585 C C . TRP A 1 206 ? 6.432 -3.785 -0.097 1.00 97.62 206 TRP A C 1
ATOM 1587 O O . TRP A 1 206 ? 6.067 -2.958 0.736 1.00 97.62 206 TRP A O 1
ATOM 1597 N N . LEU A 1 207 ? 7.504 -3.594 -0.862 1.00 97.62 207 LEU A N 1
ATOM 1598 C CA . LEU A 1 207 ? 8.151 -2.294 -1.022 1.00 97.62 207 LEU A CA 1
ATOM 1599 C C . LEU A 1 207 ? 7.610 -1.652 -2.296 1.00 97.62 207 LEU A C 1
ATOM 1601 O O . LEU A 1 207 ? 7.878 -2.134 -3.394 1.00 97.62 207 LEU A O 1
ATOM 1605 N N . ARG A 1 208 ? 6.850 -0.579 -2.136 1.00 96.38 208 ARG A N 1
ATOM 1606 C CA . ARG A 1 208 ? 6.217 0.206 -3.184 1.00 96.38 208 ARG A CA 1
ATOM 1607 C C . ARG A 1 208 ? 7.074 1.434 -3.487 1.00 96.38 208 ARG A C 1
ATOM 1609 O O . ARG A 1 208 ? 7.280 2.265 -2.609 1.00 96.38 208 ARG A O 1
ATOM 1616 N N . VAL A 1 209 ? 7.563 1.551 -4.715 1.00 96.00 209 VAL A N 1
ATOM 1617 C CA . VAL A 1 209 ? 8.320 2.704 -5.221 1.00 96.00 209 VAL A CA 1
ATOM 1618 C C . VAL A 1 209 ? 7.444 3.431 -6.230 1.00 96.00 209 VAL A C 1
ATOM 1620 O O . VAL A 1 209 ? 7.127 2.885 -7.288 1.00 96.00 209 VAL A O 1
ATOM 1623 N N . ARG A 1 210 ? 7.022 4.645 -5.895 1.00 94.06 210 ARG A N 1
ATOM 1624 C CA . ARG A 1 210 ? 6.182 5.469 -6.757 1.00 94.06 210 ARG A CA 1
ATOM 1625 C C . ARG A 1 210 ? 7.060 6.233 -7.740 1.00 94.06 210 ARG A C 1
ATOM 1627 O O . ARG A 1 210 ? 7.999 6.916 -7.348 1.00 94.06 210 ARG A O 1
ATOM 1634 N N . LEU A 1 211 ? 6.742 6.087 -9.020 1.00 93.31 211 LEU A N 1
ATOM 1635 C CA . LEU A 1 211 ? 7.354 6.807 -10.123 1.00 93.31 211 LEU A CA 1
ATOM 1636 C C . LEU A 1 211 ? 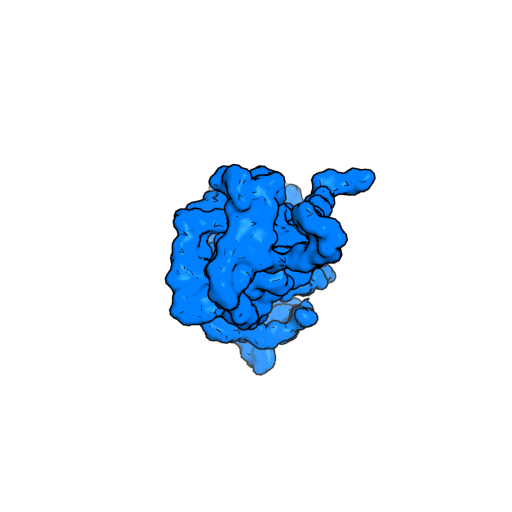6.377 7.881 -10.592 1.00 93.31 211 LEU A C 1
ATOM 1638 O O . LEU A 1 211 ? 5.337 7.563 -11.169 1.00 93.31 211 LEU A O 1
ATOM 1642 N N . SER A 1 212 ? 6.695 9.149 -10.383 1.00 89.75 212 SER A N 1
ATOM 1643 C CA . SER A 1 212 ? 6.015 10.251 -11.054 1.00 89.75 212 SER A CA 1
ATOM 1644 C C . SER A 1 212 ? 6.776 10.668 -12.311 1.00 89.75 212 SER A C 1
ATOM 1646 O O . SER A 1 212 ? 7.943 10.346 -12.515 1.00 89.75 212 SER A O 1
ATOM 1648 N N . GLN A 1 213 ? 6.092 11.357 -13.224 1.00 86.94 213 GLN A N 1
ATOM 1649 C CA . GLN A 1 213 ? 6.707 11.908 -14.442 1.00 86.94 213 GLN A CA 1
ATOM 1650 C C . GLN A 1 213 ? 7.410 10.888 -15.346 1.00 86.94 213 GLN A C 1
ATOM 1652 O O . GLN A 1 213 ? 8.327 11.257 -16.080 1.00 86.94 213 GLN A O 1
ATOM 1657 N N . LEU A 1 214 ? 6.954 9.631 -15.343 1.00 87.25 214 LEU A N 1
ATOM 1658 C CA . LEU A 1 214 ? 7.477 8.613 -16.244 1.00 87.25 214 LEU A CA 1
ATOM 1659 C C . LEU A 1 214 ? 7.155 8.961 -17.699 1.00 87.25 214 LEU A C 1
ATOM 1661 O O . LEU A 1 214 ? 5.996 8.988 -18.106 1.00 87.25 214 LEU A O 1
ATOM 1665 N N . LYS A 1 215 ? 8.200 9.244 -18.476 1.00 85.81 215 LYS A N 1
ATOM 1666 C CA . LYS A 1 215 ? 8.100 9.674 -19.875 1.00 85.81 215 LYS A CA 1
ATOM 1667 C C . LYS A 1 215 ? 9.263 9.147 -20.705 1.00 85.81 215 LYS A C 1
ATOM 1669 O O . LYS A 1 215 ? 10.358 8.915 -20.188 1.00 85.81 215 LYS A O 1
ATOM 1674 N N . SER A 1 216 ? 9.047 9.042 -22.013 1.00 85.12 216 SER A N 1
ATOM 1675 C CA . SER A 1 216 ? 10.110 8.783 -22.984 1.00 85.12 216 SER A CA 1
ATOM 1676 C C . SER A 1 216 ? 10.053 9.739 -24.173 1.00 85.12 216 SER A C 1
ATOM 1678 O O . SER A 1 216 ? 9.002 10.293 -24.505 1.00 85.12 216 SER A O 1
ATOM 1680 N N . THR A 1 217 ? 11.175 9.923 -24.871 1.00 82.44 217 THR A N 1
ATOM 1681 C CA . THR A 1 217 ? 11.197 10.633 -26.161 1.00 82.44 217 THR A CA 1
ATOM 1682 C C . THR A 1 217 ? 10.759 9.697 -27.291 1.00 82.44 217 THR A C 1
ATOM 1684 O O . THR A 1 217 ? 11.515 9.434 -28.226 1.00 82.44 217 THR A O 1
ATOM 1687 N N . ALA A 1 218 ? 9.539 9.161 -27.201 1.00 74.12 218 ALA A N 1
ATOM 1688 C CA . ALA A 1 218 ? 8.986 8.198 -28.157 1.00 74.12 218 ALA A CA 1
ATOM 1689 C C . ALA A 1 218 ? 8.848 8.755 -29.587 1.00 74.12 218 ALA A C 1
ATOM 1691 O O . ALA A 1 218 ? 8.761 7.991 -30.547 1.00 74.12 218 ALA A O 1
ATOM 1692 N N . GLN A 1 219 ? 8.850 10.082 -29.760 1.00 74.50 219 GLN A N 1
ATOM 1693 C CA . GLN A 1 219 ? 8.793 10.728 -31.071 1.00 74.50 219 GLN A CA 1
ATOM 1694 C C . GLN A 1 219 ? 10.194 11.011 -31.613 1.00 74.50 219 GLN A C 1
ATOM 1696 O O . GLN A 1 219 ? 10.860 11.973 -31.226 1.00 74.50 219 GLN A O 1
ATOM 1701 N N . LEU A 1 220 ? 10.614 10.199 -32.577 1.00 70.62 220 LEU A N 1
ATOM 1702 C CA . LEU A 1 220 ? 11.898 10.333 -33.247 1.00 70.62 220 LEU A CA 1
ATOM 1703 C C . LEU A 1 220 ? 11.705 11.129 -34.540 1.00 70.62 220 LEU A C 1
ATOM 1705 O O . LEU A 1 220 ? 10.869 10.804 -35.388 1.00 70.62 220 LEU A O 1
ATOM 1709 N N . ARG A 1 221 ? 12.488 12.198 -34.706 1.00 65.94 221 ARG A N 1
ATOM 1710 C CA . ARG A 1 221 ? 12.571 12.92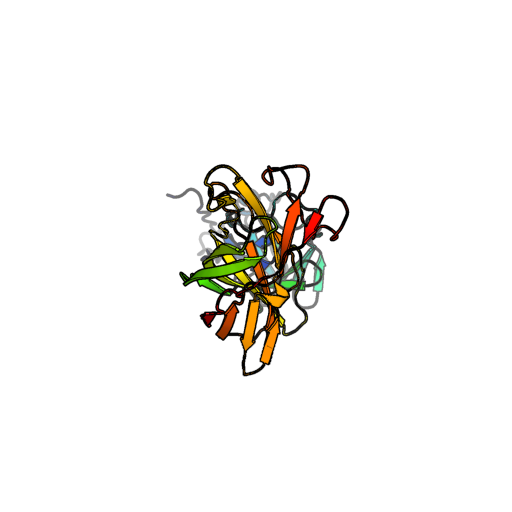2 -35.979 1.00 65.94 221 ARG A CA 1
ATOM 1711 C C . ARG A 1 221 ? 13.624 12.246 -36.843 1.00 65.94 221 ARG A C 1
ATOM 1713 O O . ARG A 1 221 ? 14.756 12.080 -36.396 1.00 65.94 221 ARG A O 1
ATOM 1720 N N . SER A 1 222 ? 13.281 11.889 -38.082 1.00 61.84 222 SER A N 1
ATOM 1721 C CA . SER A 1 222 ? 14.317 11.478 -39.036 1.00 61.84 222 SER A CA 1
ATOM 1722 C C . SER A 1 222 ? 15.311 12.629 -39.249 1.00 61.84 222 SER A C 1
ATOM 1724 O O . SER A 1 222 ? 14.918 13.799 -39.246 1.00 61.84 222 SER A O 1
ATOM 1726 N N . THR A 1 223 ? 16.580 12.311 -39.498 1.00 57.19 223 THR A N 1
ATOM 1727 C CA . THR A 1 223 ? 17.627 13.286 -39.862 1.00 57.19 223 THR A CA 1
ATOM 1728 C C . THR A 1 223 ? 17.284 14.102 -41.115 1.00 57.19 223 THR A C 1
ATOM 1730 O O . THR A 1 223 ? 17.787 15.209 -41.270 1.00 57.19 223 THR A O 1
ATOM 1733 N N . ALA A 1 224 ? 16.383 13.605 -41.973 1.00 63.00 224 ALA A N 1
ATOM 1734 C CA . ALA A 1 224 ? 15.866 14.306 -43.152 1.00 63.00 224 ALA A CA 1
ATOM 1735 C C . ALA A 1 224 ? 14.661 15.232 -42.861 1.00 63.00 224 ALA A C 1
ATOM 1737 O O . ALA A 1 224 ? 14.084 15.804 -43.781 1.00 63.00 224 ALA A O 1
ATOM 1738 N N . GLY A 1 225 ? 14.238 15.372 -41.599 1.00 60.59 225 GLY A N 1
ATOM 1739 C CA . GLY A 1 225 ? 13.251 16.363 -41.151 1.00 60.59 225 GLY A CA 1
ATOM 1740 C C . GLY A 1 225 ? 11.789 16.136 -41.563 1.00 60.59 225 GLY A C 1
ATOM 1741 O O . GLY A 1 225 ? 10.920 16.822 -41.032 1.00 60.59 225 GLY A O 1
ATOM 1742 N N . GLN A 1 226 ? 11.490 15.186 -42.457 1.00 60.94 226 GLN A N 1
ATOM 1743 C CA . GLN A 1 226 ? 10.144 15.027 -43.035 1.00 60.94 226 GLN A CA 1
ATOM 1744 C C . GLN A 1 226 ? 9.306 13.885 -42.439 1.00 60.94 226 GLN A C 1
ATOM 1746 O O . GLN A 1 226 ? 8.083 13.993 -42.419 1.00 60.94 226 GLN A O 1
ATOM 1751 N N . ALA A 1 227 ? 9.921 12.824 -41.903 1.00 64.81 227 ALA A N 1
ATOM 1752 C CA . ALA A 1 227 ? 9.194 11.716 -41.276 1.00 64.81 227 ALA A CA 1
ATOM 1753 C C . ALA A 1 227 ? 9.300 11.758 -39.742 1.00 64.81 227 ALA A C 1
ATOM 1755 O O . ALA A 1 227 ? 10.404 11.840 -39.187 1.00 64.81 227 ALA A O 1
ATOM 1756 N N . ARG A 1 228 ? 8.145 11.685 -39.067 1.00 72.69 228 ARG A N 1
ATOM 1757 C CA . ARG A 1 228 ? 8.040 11.388 -37.632 1.00 72.69 228 ARG A CA 1
ATOM 1758 C C . ARG A 1 228 ? 7.833 9.890 -37.478 1.00 72.69 228 ARG A C 1
ATOM 1760 O O . ARG A 1 228 ? 6.909 9.338 -38.067 1.00 72.69 228 ARG A O 1
ATOM 1767 N N . LEU A 1 229 ? 8.701 9.255 -36.706 1.00 79.62 229 LEU A N 1
ATOM 1768 C CA . LEU A 1 229 ? 8.571 7.857 -36.329 1.00 79.62 229 LEU A CA 1
ATOM 1769 C C . LEU A 1 229 ? 8.223 7.818 -34.849 1.00 79.62 229 LEU A C 1
ATOM 1771 O O . LEU A 1 229 ? 8.959 8.388 -34.043 1.00 79.62 229 LEU A O 1
ATOM 1775 N N . VAL A 1 230 ? 7.118 7.171 -34.497 1.00 84.88 230 VAL A N 1
ATOM 1776 C CA . VAL A 1 230 ? 6.776 6.957 -33.093 1.00 84.88 230 VAL A CA 1
ATOM 1777 C C . VAL A 1 230 ? 7.229 5.557 -32.709 1.00 84.88 230 VAL A C 1
ATOM 1779 O O . VAL A 1 230 ? 6.813 4.571 -33.317 1.00 84.88 230 VAL A O 1
ATOM 1782 N N . VAL A 1 231 ? 8.143 5.485 -31.748 1.00 88.19 231 VAL A N 1
ATOM 1783 C CA . VAL A 1 231 ? 8.627 4.229 -31.181 1.00 88.19 231 VAL A CA 1
ATOM 1784 C C . VAL A 1 231 ? 7.836 3.949 -29.919 1.00 88.19 231 VAL A C 1
ATOM 1786 O O . VAL A 1 231 ? 7.932 4.691 -28.945 1.00 88.19 231 VAL A O 1
ATOM 1789 N N . GLY A 1 232 ? 7.073 2.862 -29.948 1.00 89.38 232 GLY A N 1
ATOM 1790 C CA . GLY A 1 232 ? 6.482 2.292 -28.753 1.00 89.38 232 GLY A CA 1
ATOM 1791 C C . GLY A 1 232 ? 7.572 1.688 -27.876 1.00 89.38 232 GLY A C 1
ATOM 1792 O O . GLY A 1 232 ? 8.453 0.978 -28.368 1.00 89.38 232 GLY A O 1
ATOM 1793 N N . PHE A 1 233 ? 7.511 1.970 -26.583 1.00 91.50 233 PHE A N 1
ATOM 1794 C CA . PHE A 1 233 ? 8.337 1.384 -25.549 1.00 91.50 233 PHE A CA 1
ATOM 1795 C C . PHE A 1 233 ? 7.459 0.927 -24.378 1.00 91.50 233 PHE A C 1
ATOM 1797 O O . PHE A 1 233 ? 6.898 1.736 -23.639 1.00 91.50 233 PHE A O 1
ATOM 1804 N N . LEU A 1 234 ? 7.368 -0.392 -24.213 1.00 92.62 234 LEU A N 1
ATOM 1805 C CA . LEU A 1 234 ? 6.832 -1.022 -23.012 1.00 92.62 234 LEU A CA 1
ATOM 1806 C C . LEU A 1 234 ? 7.999 -1.459 -22.133 1.00 92.62 234 LEU A C 1
ATOM 1808 O O . LEU A 1 234 ? 8.817 -2.288 -22.541 1.00 92.62 234 LEU A O 1
ATOM 1812 N N . LEU A 1 235 ? 8.088 -0.878 -20.947 1.00 93.88 235 LEU A N 1
ATOM 1813 C CA . LEU A 1 235 ? 9.120 -1.139 -19.957 1.00 93.88 235 LEU A CA 1
ATOM 1814 C C . LEU A 1 235 ? 8.753 -2.394 -19.154 1.00 93.88 235 LEU A C 1
ATOM 1816 O O . LEU A 1 235 ? 7.634 -2.500 -18.666 1.00 93.88 235 LEU A O 1
ATOM 1820 N N . ASP A 1 236 ? 9.694 -3.329 -19.023 1.00 96.31 236 ASP A N 1
ATOM 1821 C CA . ASP A 1 236 ? 9.566 -4.536 -18.195 1.00 96.31 236 ASP A CA 1
ATOM 1822 C C . ASP A 1 236 ? 10.110 -4.216 -16.801 1.00 96.31 236 ASP A C 1
ATOM 1824 O O . ASP A 1 236 ? 11.327 -4.062 -16.620 1.00 96.31 236 ASP A O 1
ATOM 1828 N N . THR A 1 237 ? 9.229 -4.068 -15.813 1.00 97.00 237 THR A N 1
ATOM 1829 C CA . THR A 1 237 ? 9.623 -3.626 -14.464 1.00 97.00 237 THR A CA 1
ATOM 1830 C C . THR A 1 237 ? 10.601 -4.590 -13.795 1.00 97.00 237 THR A C 1
ATOM 1832 O O . THR A 1 237 ? 11.571 -4.140 -13.187 1.00 97.00 237 THR A O 1
ATOM 1835 N N . ALA A 1 238 ? 10.414 -5.904 -13.953 1.00 97.81 238 ALA A N 1
ATOM 1836 C CA . ALA A 1 238 ? 11.247 -6.928 -13.317 1.00 97.81 238 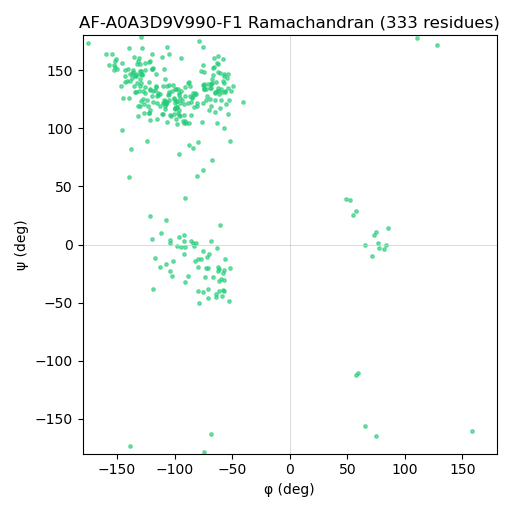ALA A CA 1
ATOM 1837 C C . ALA A 1 238 ? 12.690 -6.944 -13.842 1.00 97.81 238 ALA A C 1
ATOM 1839 O O . ALA A 1 238 ? 13.606 -7.343 -13.122 1.00 97.81 238 ALA A O 1
ATOM 1840 N N . LYS A 1 239 ? 12.898 -6.517 -15.094 1.00 97.25 239 LYS A N 1
ATOM 1841 C CA . LYS A 1 239 ? 14.237 -6.375 -15.691 1.00 97.25 239 LYS A CA 1
ATOM 1842 C C . LYS A 1 239 ? 14.823 -4.989 -15.485 1.00 97.25 239 LYS A C 1
ATOM 1844 O O . LYS A 1 239 ? 16.036 -4.856 -15.357 1.00 97.25 239 LYS A O 1
ATOM 1849 N N . THR A 1 240 ? 13.965 -3.973 -15.450 1.00 97.25 240 THR A N 1
ATOM 1850 C CA . THR A 1 240 ? 14.403 -2.587 -15.306 1.00 97.25 240 THR A CA 1
ATOM 1851 C C . THR A 1 240 ? 14.834 -2.263 -13.889 1.00 97.25 240 THR A C 1
ATOM 1853 O O . THR A 1 240 ? 15.830 -1.566 -13.701 1.00 97.25 240 THR A O 1
ATOM 1856 N N . PHE A 1 241 ? 14.097 -2.759 -12.900 1.00 98.12 241 PHE A N 1
ATOM 1857 C CA . PHE A 1 241 ? 14.282 -2.402 -11.505 1.00 98.12 241 PHE A CA 1
ATOM 1858 C C . PHE A 1 241 ? 14.723 -3.617 -10.694 1.00 98.12 241 PHE A C 1
ATOM 1860 O O . PHE A 1 241 ? 14.032 -4.634 -10.616 1.00 98.12 241 PHE A O 1
ATOM 1867 N N . THR A 1 242 ? 15.885 -3.502 -10.056 1.00 98.50 242 THR A N 1
ATOM 1868 C CA . THR A 1 242 ? 16.411 -4.511 -9.129 1.00 98.50 242 THR A CA 1
ATOM 1869 C C . THR A 1 242 ? 16.776 -3.848 -7.814 1.00 98.50 242 THR A C 1
ATOM 1871 O O . THR A 1 242 ? 17.579 -2.923 -7.793 1.00 98.50 242 THR A O 1
ATOM 1874 N N . LEU A 1 243 ? 16.229 -4.346 -6.713 1.00 98.50 243 LEU A N 1
ATOM 1875 C CA . LEU A 1 243 ? 16.596 -3.926 -5.370 1.00 98.50 243 LEU A CA 1
ATOM 1876 C C . LEU A 1 243 ? 17.731 -4.815 -4.845 1.00 98.50 243 LEU A C 1
ATOM 1878 O O . LEU A 1 243 ? 17.627 -6.040 -4.858 1.00 98.50 243 LEU A O 1
ATOM 1882 N N . GLU A 1 244 ? 18.810 -4.210 -4.364 1.00 98.31 244 GLU A N 1
ATOM 1883 C CA . GLU A 1 244 ? 19.889 -4.884 -3.645 1.00 98.31 244 GLU A CA 1
ATOM 1884 C C . GLU A 1 244 ? 19.707 -4.679 -2.136 1.00 98.31 244 GLU A C 1
ATOM 1886 O O . GLU A 1 244 ? 19.756 -3.551 -1.646 1.00 98.31 244 GLU A O 1
ATOM 1891 N N . VAL A 1 245 ? 19.504 -5.773 -1.397 1.00 96.81 245 VAL A N 1
ATOM 1892 C CA . VAL A 1 245 ? 19.335 -5.787 0.066 1.00 96.81 245 VAL A CA 1
ATOM 1893 C C . VAL A 1 245 ? 20.278 -6.826 0.642 1.00 96.81 245 VAL A C 1
ATOM 1895 O O . VAL A 1 245 ? 20.177 -7.997 0.286 1.00 96.81 245 VAL A O 1
ATOM 1898 N N . GLU A 1 246 ? 21.208 -6.409 1.504 1.00 94.44 246 GLU A N 1
ATOM 1899 C CA . GLU A 1 246 ? 22.136 -7.328 2.189 1.00 94.44 246 GLU A CA 1
ATOM 1900 C C . GLU A 1 246 ? 22.880 -8.270 1.213 1.00 94.44 246 GLU A C 1
ATOM 1902 O O . GLU A 1 246 ? 23.066 -9.458 1.461 1.00 94.44 246 GLU A O 1
ATOM 1907 N N . GLY A 1 247 ? 23.266 -7.748 0.042 1.00 94.25 247 GLY A N 1
ATOM 1908 C CA . GLY A 1 247 ? 23.932 -8.518 -1.018 1.00 94.25 247 GLY A CA 1
ATOM 1909 C C . GLY A 1 247 ? 23.008 -9.413 -1.858 1.00 94.25 247 GLY A C 1
ATOM 1910 O O . GLY A 1 247 ? 23.465 -10.011 -2.831 1.00 94.25 247 GLY A O 1
ATOM 1911 N N . THR A 1 248 ? 21.714 -9.481 -1.541 1.00 97.12 248 THR A N 1
ATOM 1912 C CA . THR A 1 248 ? 20.702 -10.195 -2.329 1.00 97.12 248 THR A CA 1
ATOM 1913 C C . THR A 1 248 ? 20.069 -9.269 -3.358 1.00 97.12 248 THR A C 1
ATOM 1915 O O . THR A 1 248 ? 19.689 -8.144 -3.042 1.00 97.12 248 THR A O 1
ATOM 1918 N N . ARG A 1 249 ? 19.910 -9.759 -4.590 1.00 97.94 249 ARG A N 1
ATOM 1919 C CA . ARG A 1 249 ? 19.192 -9.066 -5.667 1.00 97.94 249 ARG A CA 1
ATOM 1920 C C . ARG A 1 249 ? 17.746 -9.532 -5.730 1.00 97.94 249 ARG A C 1
ATOM 1922 O O . ARG A 1 249 ? 17.488 -10.714 -5.944 1.00 97.94 249 ARG A O 1
ATOM 1929 N N . VAL A 1 250 ? 16.822 -8.594 -5.588 1.00 97.94 250 VAL A N 1
ATOM 1930 C CA . VAL A 1 250 ? 15.379 -8.808 -5.660 1.00 97.94 250 VAL A CA 1
ATOM 1931 C C . VAL A 1 250 ? 14.853 -8.050 -6.881 1.00 97.94 250 VAL A C 1
ATOM 1933 O O . VAL A 1 250 ? 14.836 -6.817 -6.858 1.00 97.94 250 VAL A O 1
ATOM 1936 N N . PRO A 1 251 ? 14.454 -8.734 -7.966 1.00 98.25 251 PRO A N 1
ATOM 1937 C CA . PRO A 1 251 ? 13.802 -8.057 -9.081 1.00 98.25 251 PRO A CA 1
ATOM 1938 C C . PRO A 1 251 ? 12.437 -7.521 -8.638 1.00 98.25 251 PRO A C 1
ATOM 1940 O O . PRO A 1 251 ? 11.794 -8.087 -7.746 1.00 98.25 251 PRO A O 1
ATOM 1943 N N . ALA A 1 252 ? 11.981 -6.444 -9.273 1.00 98.38 252 ALA A N 1
ATOM 1944 C CA . ALA A 1 252 ? 10.609 -5.991 -9.094 1.00 98.38 252 ALA A CA 1
ATOM 1945 C C . ALA A 1 252 ? 9.598 -7.048 -9.577 1.00 98.38 252 ALA A C 1
ATOM 1947 O O . ALA A 1 252 ? 9.918 -7.959 -10.349 1.00 98.38 252 ALA A O 1
ATOM 1948 N N . LYS A 1 253 ? 8.348 -6.919 -9.133 1.00 97.75 253 LYS A N 1
ATOM 1949 C CA . LYS A 1 253 ? 7.210 -7.645 -9.698 1.00 97.75 253 LYS A CA 1
ATOM 1950 C C . LYS A 1 253 ? 7.076 -7.297 -11.172 1.00 97.75 253 LYS A C 1
ATOM 1952 O O . LYS A 1 253 ? 7.156 -6.127 -11.524 1.00 97.75 253 LYS A O 1
ATOM 1957 N N . HIS A 1 254 ? 6.896 -8.321 -12.002 1.00 96.31 254 HIS A N 1
ATOM 1958 C CA . HIS A 1 254 ? 6.772 -8.159 -13.444 1.00 96.31 254 HIS A CA 1
ATOM 1959 C C . HIS A 1 254 ? 5.455 -7.475 -13.803 1.00 96.31 254 HIS A C 1
ATOM 1961 O O . HIS A 1 254 ? 4.385 -7.955 -13.440 1.00 96.31 254 HIS A O 1
ATOM 1967 N N . GLU A 1 255 ? 5.581 -6.384 -14.541 1.00 94.44 255 GLU A N 1
ATOM 1968 C CA . GLU A 1 255 ? 4.520 -5.570 -15.105 1.00 94.44 255 GLU A CA 1
ATOM 1969 C C . GLU A 1 255 ? 5.077 -4.889 -16.362 1.00 94.44 255 GLU A C 1
ATOM 1971 O O . GLU A 1 255 ? 6.282 -4.614 -16.457 1.00 94.44 255 GLU A O 1
ATOM 1976 N N . TRP A 1 256 ? 4.203 -4.627 -17.330 1.00 93.44 256 TRP A N 1
ATOM 1977 C CA . TRP A 1 256 ? 4.525 -3.835 -18.508 1.00 93.44 256 TRP A CA 1
ATOM 1978 C C . TRP A 1 256 ? 4.006 -2.418 -18.333 1.00 93.44 256 TRP A C 1
ATOM 1980 O O . TRP A 1 256 ? 2.807 -2.204 -18.184 1.00 93.44 256 TRP A O 1
ATOM 1990 N N . ILE A 1 257 ? 4.906 -1.440 -18.404 1.00 90.88 257 ILE A N 1
ATOM 1991 C CA . ILE A 1 257 ? 4.536 -0.027 -18.327 1.00 90.88 257 ILE A CA 1
ATOM 1992 C C . ILE A 1 257 ? 4.729 0.624 -19.692 1.00 90.88 257 ILE A C 1
ATOM 1994 O O . ILE A 1 257 ? 5.841 0.646 -20.224 1.00 90.88 257 ILE A O 1
ATOM 1998 N N . ASN A 1 258 ? 3.666 1.195 -20.257 1.00 88.31 258 ASN A N 1
ATOM 1999 C CA . ASN A 1 258 ? 3.775 1.978 -21.481 1.00 88.31 258 ASN A CA 1
ATOM 2000 C C . ASN A 1 258 ? 4.373 3.358 -21.200 1.00 88.31 258 ASN A C 1
ATOM 2002 O O . ASN A 1 258 ? 3.693 4.247 -20.701 1.00 88.31 258 ASN A O 1
ATOM 2006 N N . VAL A 1 259 ? 5.638 3.553 -21.578 1.00 87.81 259 VAL A N 1
ATOM 2007 C CA . VAL A 1 259 ? 6.342 4.835 -21.403 1.00 87.81 259 VAL A CA 1
ATOM 2008 C C . VAL A 1 259 ? 6.301 5.708 -22.659 1.00 87.81 259 VAL A C 1
ATOM 2010 O O . VAL A 1 259 ? 6.944 6.756 -22.711 1.00 87.81 259 VAL A O 1
ATOM 2013 N N . SER A 1 260 ? 5.553 5.289 -23.684 1.00 81.94 260 SER A N 1
ATOM 2014 C CA . SER A 1 260 ? 5.450 5.969 -24.989 1.00 81.94 260 SER A CA 1
ATOM 2015 C C . SER A 1 260 ? 4.470 7.143 -25.004 1.00 81.94 260 SER A C 1
ATOM 2017 O O . SER A 1 260 ? 4.244 7.737 -26.058 1.00 81.94 260 SER A O 1
ATOM 2019 N N . ILE A 1 261 ? 3.854 7.440 -23.861 1.00 68.00 261 ILE A N 1
ATOM 2020 C CA . ILE A 1 261 ? 2.765 8.405 -23.732 1.00 68.00 261 ILE A CA 1
ATOM 2021 C C . ILE A 1 261 ? 3.307 9.832 -23.973 1.00 68.00 261 ILE A C 1
ATOM 2023 O O . ILE A 1 261 ? 4.406 10.159 -23.505 1.00 68.00 261 ILE A O 1
ATOM 2027 N N . PRO A 1 262 ? 2.583 10.700 -24.709 1.00 63.69 262 PRO A N 1
ATOM 2028 C CA . PRO A 1 262 ? 2.975 12.093 -24.899 1.00 63.69 262 PRO A CA 1
ATOM 2029 C C . PRO A 1 262 ? 3.217 12.811 -23.568 1.00 63.69 262 PRO A C 1
ATOM 2031 O O . PRO A 1 262 ? 2.505 12.598 -22.592 1.00 63.69 262 PRO A O 1
ATOM 2034 N N . VAL A 1 263 ? 4.169 13.752 -23.559 1.00 57.91 263 VAL A N 1
ATOM 2035 C CA . VAL A 1 263 ? 4.622 14.516 -22.373 1.00 57.91 263 VAL A CA 1
ATOM 2036 C C . VAL A 1 263 ? 3.477 15.189 -21.587 1.00 57.91 263 VAL A C 1
ATOM 2038 O O . VAL A 1 263 ? 3.645 15.524 -20.419 1.00 57.91 263 VAL A O 1
ATOM 2041 N N . SER A 1 264 ? 2.311 15.391 -22.206 1.00 59.69 264 SER A N 1
ATOM 2042 C CA . SER A 1 264 ? 1.125 15.984 -21.583 1.00 59.69 264 SER A CA 1
ATOM 2043 C C . SER A 1 264 ? 0.338 15.051 -20.653 1.00 59.69 264 SER A C 1
ATOM 2045 O O . SER A 1 264 ? -0.526 15.542 -19.933 1.00 59.69 264 SER A O 1
ATOM 2047 N N . GLN A 1 265 ? 0.597 13.740 -20.656 1.00 63.19 265 GLN A N 1
ATOM 2048 C CA . GLN A 1 265 ? -0.099 12.761 -19.815 1.00 63.19 265 GLN A CA 1
ATOM 2049 C C . GLN A 1 265 ? 0.915 11.991 -18.968 1.00 63.19 265 GLN A C 1
ATOM 2051 O O . GLN A 1 265 ? 1.445 10.956 -19.359 1.00 63.19 265 GLN A O 1
ATOM 2056 N N . VAL A 1 266 ? 1.210 12.537 -17.791 1.00 67.31 266 VAL A N 1
ATOM 2057 C CA . VAL A 1 266 ? 2.022 11.866 -16.779 1.00 67.31 266 VAL A CA 1
ATOM 2058 C C . VAL A 1 266 ? 1.088 11.105 -15.852 1.00 67.31 266 VAL A C 1
ATOM 2060 O O . VAL A 1 266 ? 0.363 11.721 -15.069 1.00 67.31 266 VAL A O 1
ATOM 2063 N N . TYR A 1 267 ? 1.144 9.779 -15.905 1.00 74.56 267 TYR A N 1
ATOM 2064 C CA . TYR A 1 267 ? 0.500 8.932 -14.910 1.00 74.56 267 TYR A CA 1
ATOM 2065 C C . TYR A 1 267 ? 1.540 8.475 -13.887 1.00 74.56 267 TYR A C 1
ATOM 2067 O O . TYR A 1 267 ? 2.652 8.096 -14.269 1.00 74.56 267 TYR A O 1
ATOM 2075 N N . PRO A 1 268 ? 1.235 8.547 -12.581 1.00 85.12 268 PRO A N 1
ATOM 2076 C CA . PRO A 1 268 ? 2.081 7.913 -11.592 1.00 85.12 268 PRO A CA 1
ATOM 2077 C C . PRO A 1 268 ? 2.034 6.399 -11.811 1.00 85.12 268 PRO A C 1
ATOM 2079 O O . PRO A 1 268 ? 0.958 5.814 -11.915 1.00 85.12 268 PRO A O 1
ATOM 2082 N N . HIS A 1 269 ? 3.202 5.774 -11.858 1.00 90.81 269 HIS A N 1
ATOM 2083 C CA . HIS A 1 269 ? 3.338 4.324 -11.887 1.00 90.81 269 HIS A CA 1
ATOM 2084 C C . HIS A 1 269 ? 3.944 3.838 -10.582 1.00 90.81 269 HIS A C 1
ATOM 2086 O O . HIS A 1 269 ? 4.543 4.603 -9.827 1.00 90.81 269 HIS A O 1
ATOM 2092 N N . THR A 1 270 ? 3.781 2.555 -10.303 1.00 93.31 270 THR A N 1
ATOM 2093 C CA . THR A 1 270 ? 4.300 1.948 -9.088 1.00 93.31 270 THR A CA 1
ATOM 2094 C C . THR A 1 270 ? 5.156 0.748 -9.449 1.00 93.31 270 THR A C 1
ATOM 2096 O O . THR A 1 270 ? 4.729 -0.122 -10.192 1.00 93.31 270 THR A O 1
ATOM 2099 N N . VAL A 1 271 ? 6.359 0.683 -8.891 1.00 96.56 271 VAL A N 1
ATOM 2100 C CA . VAL A 1 271 ? 7.224 -0.495 -8.954 1.00 96.56 271 VAL A CA 1
ATOM 2101 C C . VAL A 1 271 ? 7.184 -1.177 -7.597 1.00 96.56 271 VAL A C 1
ATOM 2103 O O . VAL A 1 271 ? 7.386 -0.530 -6.571 1.00 96.56 271 VAL A O 1
ATOM 2106 N N . VAL A 1 272 ? 6.926 -2.484 -7.574 1.00 98.06 272 VAL A N 1
ATOM 2107 C CA . VAL A 1 272 ? 6.778 -3.239 -6.323 1.00 98.06 272 VAL A CA 1
ATOM 2108 C C . VAL A 1 272 ? 7.867 -4.293 -6.179 1.00 98.06 272 VAL A C 1
ATOM 2110 O O . VAL A 1 272 ? 8.136 -5.043 -7.114 1.00 98.06 272 VAL A O 1
ATOM 2113 N N . PHE A 1 273 ? 8.441 -4.417 -4.985 1.00 98.50 273 PHE A N 1
ATOM 2114 C CA . PHE A 1 273 ? 9.350 -5.499 -4.606 1.00 98.50 273 PHE A CA 1
ATOM 2115 C C . PHE A 1 273 ? 8.780 -6.299 -3.433 1.00 98.50 273 PHE A C 1
ATOM 2117 O O . PHE A 1 273 ? 8.057 -5.770 -2.595 1.00 98.50 273 PHE A O 1
ATOM 2124 N N . ASP A 1 274 ? 9.137 -7.579 -3.349 1.00 98.25 274 ASP A N 1
ATOM 2125 C CA . ASP A 1 274 ? 8.844 -8.431 -2.193 1.00 98.25 274 ASP A CA 1
ATOM 2126 C C . ASP A 1 274 ? 10.059 -8.430 -1.252 1.00 98.25 274 ASP A C 1
ATOM 2128 O O . ASP A 1 274 ? 11.116 -8.976 -1.594 1.00 98.25 274 ASP A O 1
ATOM 2132 N N . VAL A 1 275 ? 9.935 -7.816 -0.076 1.00 97.94 275 VAL A N 1
ATOM 2133 C CA . VAL A 1 275 ? 11.047 -7.584 0.862 1.00 97.94 275 VAL A CA 1
ATOM 2134 C C . VAL A 1 275 ? 10.777 -8.219 2.229 1.00 97.94 275 VAL A C 1
ATOM 2136 O O . VAL A 1 275 ? 9.626 -8.487 2.570 1.00 97.94 275 VAL A O 1
ATOM 2139 N N . PRO A 1 276 ? 11.808 -8.499 3.048 1.00 97.12 276 PRO A N 1
ATOM 2140 C CA . PRO A 1 276 ? 11.593 -8.894 4.439 1.00 97.12 276 PRO A CA 1
ATOM 2141 C C . PRO A 1 276 ? 10.797 -7.830 5.204 1.00 97.12 276 PRO A C 1
ATOM 2143 O O . PRO A 1 276 ? 10.980 -6.634 4.982 1.00 97.12 276 PRO A O 1
ATOM 2146 N N . GLU A 1 277 ? 9.963 -8.238 6.159 1.00 94.50 277 GLU A N 1
ATOM 2147 C CA . GLU A 1 277 ? 9.247 -7.305 7.045 1.00 94.50 277 GLU A CA 1
ATOM 2148 C C . GLU A 1 277 ? 10.217 -6.377 7.801 1.00 94.50 277 GLU A C 1
ATOM 2150 O O . GLU A 1 277 ? 9.924 -5.206 8.057 1.00 94.50 277 GLU A O 1
ATOM 2155 N N . SER A 1 278 ? 11.425 -6.865 8.091 1.00 94.56 278 SER A N 1
ATOM 2156 C CA . SER A 1 278 ? 12.510 -6.109 8.714 1.00 94.56 278 SER A CA 1
ATOM 2157 C C . SER A 1 278 ? 13.217 -5.117 7.782 1.00 94.56 278 SER A C 1
ATOM 2159 O O . SER A 1 278 ? 14.032 -4.346 8.280 1.00 94.56 278 SER A O 1
ATOM 2161 N N . PHE A 1 279 ? 12.907 -5.066 6.480 1.00 96.19 279 PHE A N 1
ATOM 2162 C CA . PHE A 1 279 ? 13.577 -4.177 5.522 1.00 96.19 279 PHE A CA 1
ATOM 2163 C C . PHE A 1 279 ? 13.578 -2.719 5.999 1.00 96.19 279 PHE A C 1
ATOM 2165 O O . PHE A 1 279 ? 12.514 -2.167 6.292 1.00 96.19 279 PHE A O 1
ATOM 2172 N N . ARG A 1 280 ? 14.765 -2.113 6.081 1.00 95.31 280 ARG A N 1
ATOM 2173 C CA . ARG A 1 280 ? 14.962 -0.694 6.425 1.00 95.31 280 ARG A CA 1
ATOM 2174 C C . ARG A 1 280 ? 15.645 0.079 5.309 1.00 95.31 280 ARG A C 1
ATOM 2176 O O . ARG A 1 280 ? 15.269 1.214 5.061 1.00 95.31 280 ARG A O 1
ATOM 2183 N N . SER A 1 281 ? 16.606 -0.529 4.623 1.00 96.88 281 SER A N 1
ATOM 2184 C CA . SER A 1 281 ? 17.321 0.129 3.537 1.00 96.88 281 SER A CA 1
ATOM 2185 C C . SER A 1 281 ? 17.824 -0.846 2.480 1.00 96.88 281 SER A C 1
ATOM 2187 O O . SER A 1 281 ? 17.939 -2.052 2.715 1.00 96.88 281 SER A O 1
ATOM 2189 N N . GLY A 1 282 ? 18.105 -0.315 1.293 1.00 97.38 282 GLY A N 1
ATOM 2190 C CA . GLY A 1 282 ? 18.657 -1.053 0.163 1.00 97.38 282 GLY A CA 1
ATOM 2191 C C . GLY A 1 282 ? 18.976 -0.133 -1.009 1.00 97.38 282 GLY A C 1
ATOM 2192 O O . GLY A 1 282 ? 18.651 1.050 -0.994 1.00 97.38 282 GLY A O 1
ATOM 2193 N N . THR A 1 283 ? 19.603 -0.676 -2.047 1.00 98.06 283 THR A N 1
ATOM 2194 C CA . THR A 1 283 ? 19.956 0.080 -3.254 1.00 98.06 283 THR A CA 1
ATOM 2195 C C . THR A 1 283 ? 19.073 -0.350 -4.411 1.00 98.06 283 THR A C 1
ATOM 2197 O O . THR A 1 283 ? 19.123 -1.505 -4.824 1.00 98.06 283 THR A O 1
ATOM 2200 N N . VAL A 1 284 ? 18.292 0.559 -4.983 1.00 97.62 284 VAL A N 1
ATOM 2201 C CA . VAL A 1 284 ? 17.541 0.267 -6.207 1.00 97.62 284 VAL A CA 1
ATOM 2202 C C . VAL A 1 284 ? 18.426 0.587 -7.402 1.00 97.62 284 VAL A C 1
ATOM 2204 O O . VAL A 1 284 ? 18.893 1.712 -7.564 1.00 97.62 284 VAL A O 1
ATOM 2207 N N . ARG A 1 285 ? 18.661 -0.414 -8.247 1.00 97.81 285 ARG A N 1
ATOM 2208 C CA . ARG A 1 285 ? 19.310 -0.275 -9.548 1.00 97.81 285 ARG A CA 1
ATOM 2209 C C . ARG A 1 285 ? 18.259 -0.174 -10.637 1.00 97.81 285 ARG A C 1
ATOM 2211 O O . ARG A 1 285 ? 17.333 -0.983 -10.686 1.00 97.81 285 ARG A O 1
ATOM 2218 N N . ILE A 1 286 ? 18.463 0.785 -11.526 1.00 96.94 286 ILE A N 1
ATOM 2219 C CA . ILE A 1 286 ? 17.616 1.064 -12.677 1.00 96.94 286 ILE A CA 1
ATOM 2220 C C . ILE A 1 286 ? 18.442 0.793 -13.927 1.00 96.94 286 ILE A C 1
ATOM 2222 O O . ILE A 1 286 ? 19.544 1.316 -14.073 1.00 96.94 286 ILE A O 1
ATOM 2226 N N . THR A 1 287 ? 17.942 -0.016 -14.850 1.00 95.81 287 THR A N 1
ATOM 2227 C CA . THR A 1 287 ? 18.511 -0.180 -16.194 1.00 95.81 287 THR A CA 1
ATOM 2228 C C . THR A 1 287 ? 17.361 -0.421 -17.167 1.00 95.81 287 THR A C 1
ATOM 2230 O O . THR A 1 287 ? 16.887 -1.546 -17.232 1.00 95.81 287 THR A O 1
ATOM 2233 N N . PRO A 1 288 ? 16.873 0.599 -17.897 1.00 94.06 288 PRO A N 1
ATOM 2234 C CA . PRO A 1 288 ? 15.667 0.499 -18.713 1.00 94.06 288 PRO A CA 1
ATOM 2235 C C . PRO A 1 288 ? 15.728 -0.670 -19.694 1.00 94.06 288 PRO A C 1
ATOM 2237 O O . PRO A 1 288 ? 16.499 -0.668 -20.657 1.00 94.06 288 PRO A O 1
ATOM 2240 N N . GLU A 1 289 ? 14.881 -1.663 -19.454 1.00 94.88 289 GLU A N 1
ATOM 2241 C CA . GLU A 1 289 ? 14.728 -2.846 -20.284 1.00 94.88 289 GLU A CA 1
ATOM 2242 C C . GLU A 1 289 ? 13.253 -3.064 -20.613 1.00 94.88 289 GLU A C 1
ATOM 2244 O O . GLU A 1 289 ? 12.353 -2.712 -19.856 1.00 94.88 289 GLU A O 1
ATOM 2249 N N . GLY A 1 290 ? 12.992 -3.642 -21.780 1.00 93.81 290 GLY A N 1
ATOM 2250 C CA . GLY A 1 290 ? 11.635 -3.896 -22.235 1.00 93.81 290 GLY A CA 1
ATOM 2251 C C . GLY A 1 290 ? 11.561 -4.050 -23.743 1.00 93.81 290 GLY A C 1
ATOM 2252 O O . GLY A 1 290 ? 12.569 -4.322 -24.406 1.00 93.81 290 GLY A O 1
ATOM 2253 N N . GLN A 1 291 ? 10.361 -3.887 -24.284 1.00 94.69 291 GLN A N 1
ATOM 2254 C CA . GLN A 1 291 ? 10.089 -4.083 -25.696 1.00 94.69 291 GLN A CA 1
ATOM 2255 C C . GLN A 1 291 ? 9.930 -2.753 -26.421 1.00 94.69 291 GLN A C 1
ATOM 2257 O O . GLN A 1 291 ? 9.072 -1.937 -26.095 1.00 94.69 291 GLN A O 1
ATOM 2262 N N . LEU A 1 292 ? 10.746 -2.582 -27.457 1.00 93.69 292 LEU A N 1
ATOM 2263 C CA . LEU A 1 292 ? 10.668 -1.471 -28.392 1.00 93.69 292 LEU A CA 1
ATOM 2264 C C . LEU A 1 292 ? 9.980 -1.938 -29.672 1.00 93.69 292 LEU A C 1
ATOM 2266 O O . LEU A 1 292 ? 10.306 -3.014 -30.179 1.00 93.69 292 LEU A O 1
ATOM 2270 N N . PHE A 1 293 ? 9.073 -1.143 -30.228 1.00 92.81 293 PHE A N 1
ATOM 2271 C CA . PHE A 1 293 ? 8.376 -1.495 -31.464 1.00 92.81 293 PHE A CA 1
ATOM 2272 C C . PHE A 1 293 ? 7.881 -0.276 -32.247 1.00 92.81 293 PHE A C 1
ATOM 2274 O O . PHE A 1 293 ? 7.809 0.835 -31.734 1.00 92.81 293 PHE A O 1
ATOM 2281 N N . ILE A 1 294 ? 7.539 -0.498 -33.514 1.00 89.94 294 ILE A N 1
ATOM 2282 C CA . ILE A 1 294 ? 6.858 0.458 -34.395 1.00 89.94 294 ILE A CA 1
ATOM 2283 C C . ILE A 1 294 ? 5.710 -0.268 -35.096 1.00 89.94 294 ILE A C 1
ATOM 2285 O O . ILE A 1 294 ? 5.898 -1.390 -35.576 1.00 89.94 294 ILE A O 1
ATOM 2289 N N . TYR A 1 295 ? 4.561 0.396 -35.229 1.00 86.75 295 TYR A N 1
ATOM 2290 C CA . TYR A 1 295 ? 3.489 -0.035 -36.124 1.00 86.75 295 TYR A CA 1
ATOM 2291 C C . TYR A 1 295 ? 3.741 0.465 -37.550 1.00 86.75 295 TYR A C 1
ATOM 2293 O O . TYR A 1 295 ? 4.029 1.636 -37.785 1.00 86.75 295 TYR A O 1
ATOM 2301 N N . ARG A 1 296 ? 3.646 -0.430 -38.535 1.00 82.75 296 ARG A N 1
ATOM 2302 C CA . ARG A 1 296 ? 3.943 -0.129 -39.946 1.00 82.75 296 ARG A CA 1
ATOM 2303 C C . ARG A 1 296 ? 2.873 0.725 -40.625 1.00 82.75 296 ARG A C 1
ATOM 2305 O O . ARG A 1 296 ? 3.188 1.398 -41.600 1.00 82.75 296 ARG A O 1
ATOM 2312 N N . ARG A 1 297 ? 1.621 0.641 -40.163 1.00 77.25 297 ARG A N 1
ATOM 2313 C CA . ARG A 1 297 ? 0.452 1.231 -40.840 1.00 77.25 297 ARG A CA 1
ATOM 2314 C C . ARG A 1 297 ? -0.129 2.458 -40.144 1.00 77.25 297 ARG A C 1
ATOM 2316 O O . ARG A 1 297 ? -0.848 3.206 -40.794 1.00 77.25 297 ARG A O 1
ATOM 2323 N N . GLU A 1 298 ? 0.206 2.694 -38.878 1.00 65.94 298 GLU A N 1
ATOM 2324 C CA . GLU A 1 298 ? -0.375 3.781 -38.089 1.00 65.94 298 GLU A CA 1
ATOM 2325 C C . GLU A 1 298 ? 0.719 4.576 -37.367 1.00 65.94 298 GLU A C 1
ATOM 2327 O O . GLU A 1 298 ? 1.466 4.011 -36.568 1.00 65.94 298 GLU A O 1
ATOM 2332 N N . PRO A 1 299 ? 0.853 5.885 -37.650 1.00 61.66 299 PRO A N 1
ATOM 2333 C CA . PRO A 1 299 ? 1.853 6.731 -37.008 1.00 61.66 299 PRO A CA 1
ATOM 2334 C C . PRO A 1 299 ? 1.418 7.280 -35.638 1.00 61.66 299 PRO A C 1
ATOM 2336 O O . PRO A 1 299 ? 2.203 7.998 -35.025 1.00 61.66 299 PRO A O 1
ATOM 2339 N N . TYR A 1 300 ? 0.204 6.987 -35.156 1.00 60.03 300 TYR A N 1
ATOM 2340 C CA . TYR A 1 300 ? -0.314 7.509 -33.886 1.00 60.03 300 TYR A CA 1
ATOM 2341 C C . TYR A 1 300 ? -0.380 6.408 -32.824 1.00 60.03 300 TYR A C 1
ATOM 2343 O O . TYR A 1 300 ? -1.105 5.435 -32.982 1.00 60.03 300 TYR A O 1
ATOM 2351 N N . ILE A 1 301 ? 0.402 6.573 -31.750 1.00 59.91 301 ILE A N 1
ATOM 2352 C CA . ILE A 1 301 ? 0.422 5.680 -30.575 1.00 59.91 301 ILE A CA 1
ATOM 2353 C C . ILE A 1 301 ? -0.553 6.158 -29.479 1.00 59.91 301 ILE A C 1
ATOM 2355 O O . ILE A 1 301 ? -0.810 5.423 -28.533 1.00 59.91 301 ILE A O 1
ATOM 2359 N N . ASP A 1 302 ? -1.140 7.350 -29.623 1.00 55.78 302 ASP A N 1
ATOM 2360 C CA . ASP A 1 302 ? -1.910 8.012 -28.557 1.00 55.78 302 ASP A CA 1
ATOM 2361 C C . ASP A 1 302 ? -3.150 7.218 -28.089 1.00 55.78 302 ASP A C 1
ATOM 2363 O O . ASP A 1 302 ? -3.567 7.384 -26.948 1.00 55.78 302 ASP A O 1
ATOM 2367 N N . ASP A 1 303 ? -3.678 6.295 -28.904 1.00 54.12 303 ASP A N 1
ATOM 2368 C CA . ASP A 1 303 ? -4.840 5.457 -28.550 1.00 54.12 303 ASP A CA 1
ATOM 2369 C C . ASP A 1 303 ? -4.470 4.085 -27.951 1.00 54.12 303 ASP A C 1
ATOM 2371 O O . ASP A 1 303 ? -5.336 3.298 -27.564 1.00 54.12 303 ASP A O 1
ATOM 2375 N N . TYR A 1 304 ? -3.181 3.767 -27.852 1.00 59.69 304 TYR A N 1
ATOM 2376 C CA . TYR A 1 304 ? -2.722 2.439 -27.466 1.00 59.69 304 TYR A CA 1
ATOM 2377 C C . TYR A 1 304 ? -2.402 2.375 -25.968 1.00 59.69 304 TYR A C 1
ATOM 2379 O O . TYR A 1 304 ? -1.240 2.348 -25.552 1.00 59.69 304 TYR A O 1
ATOM 2387 N N . TYR A 1 305 ? -3.445 2.269 -25.140 1.00 62.06 305 TYR A N 1
ATOM 2388 C CA . TYR A 1 305 ? -3.329 1.676 -23.802 1.00 62.06 305 TYR A CA 1
ATOM 2389 C C . TYR A 1 305 ? -3.039 0.176 -23.948 1.00 62.06 305 TYR A C 1
ATOM 2391 O O . TYR A 1 305 ? -3.914 -0.666 -23.768 1.00 62.06 305 TYR A O 1
ATOM 2399 N N . VAL A 1 306 ? -1.816 -0.173 -24.355 1.00 66.25 306 VAL A N 1
ATOM 2400 C CA . VAL A 1 306 ? -1.401 -1.575 -24.425 1.00 66.25 306 VAL A CA 1
ATOM 2401 C C . VAL A 1 306 ? -0.883 -1.988 -23.056 1.00 66.25 306 VAL A C 1
ATOM 2403 O O . VAL A 1 306 ? 0.161 -1.506 -22.617 1.00 66.25 306 VAL A O 1
ATOM 2406 N N . SER A 1 307 ? -1.623 -2.871 -22.391 1.00 70.62 307 SER A N 1
ATOM 2407 C CA . SER A 1 307 ? -1.179 -3.577 -21.184 1.00 70.62 307 SER A CA 1
ATOM 2408 C C . SER A 1 307 ? -0.135 -4.649 -21.494 1.00 70.62 307 SER A C 1
ATOM 2410 O O . SER A 1 307 ? 0.614 -5.052 -20.612 1.00 70.62 307 SER A O 1
ATOM 2412 N N . ASP A 1 308 ? -0.073 -5.100 -22.749 1.00 82.31 308 ASP A N 1
ATOM 2413 C CA . ASP A 1 308 ? 0.738 -6.236 -23.168 1.00 82.31 308 ASP A CA 1
ATOM 2414 C C . ASP A 1 308 ? 1.639 -5.901 -24.361 1.00 82.31 308 ASP A C 1
ATOM 2416 O O . ASP A 1 308 ? 1.261 -5.142 -25.255 1.00 82.31 308 ASP A O 1
ATOM 2420 N N . PRO A 1 309 ? 2.841 -6.487 -24.442 1.00 83.75 309 PRO A N 1
ATOM 2421 C CA . PRO A 1 309 ? 3.693 -6.313 -25.600 1.00 83.75 309 PRO A CA 1
ATOM 2422 C C . PRO A 1 309 ? 3.073 -6.878 -26.879 1.00 83.75 309 PRO A C 1
ATOM 2424 O O . PRO A 1 309 ? 2.657 -8.041 -26.906 1.00 83.75 309 PRO A O 1
ATOM 2427 N N . PRO A 1 310 ? 3.071 -6.115 -27.990 1.00 87.94 310 PRO A N 1
ATOM 2428 C CA . PRO A 1 310 ? 2.606 -6.649 -29.255 1.00 87.94 310 PRO A CA 1
ATOM 2429 C C . PRO A 1 310 ? 3.550 -7.753 -29.741 1.00 87.94 310 PRO A C 1
ATOM 2431 O O . PRO A 1 310 ? 4.768 -7.691 -29.566 1.00 87.94 310 PRO A O 1
ATOM 2434 N N . THR A 1 311 ? 3.011 -8.769 -30.407 1.00 90.75 311 THR A N 1
ATOM 2435 C CA . THR A 1 311 ? 3.850 -9.822 -30.993 1.00 90.75 311 THR A CA 1
ATOM 2436 C C . THR A 1 311 ? 4.589 -9.287 -32.221 1.00 90.75 311 THR A C 1
ATOM 2438 O O . THR A 1 311 ? 3.993 -8.648 -33.084 1.00 90.75 311 THR A O 1
ATOM 2441 N N . CYS A 1 312 ? 5.893 -9.558 -32.325 1.00 89.81 312 CYS A N 1
ATOM 2442 C CA . CYS A 1 312 ? 6.692 -9.147 -33.479 1.00 89.81 312 CYS A CA 1
ATOM 2443 C C . CYS A 1 312 ? 6.221 -9.854 -34.761 1.00 89.81 312 CYS A C 1
ATOM 2445 O O . CYS A 1 312 ? 6.137 -11.081 -34.795 1.00 89.81 312 CYS A O 1
ATOM 2447 N N . GLY A 1 313 ? 6.003 -9.098 -35.839 1.00 89.81 313 GLY A N 1
ATOM 2448 C CA . GLY A 1 313 ? 5.538 -9.628 -37.122 1.00 89.81 313 GLY A CA 1
ATOM 2449 C C . GLY A 1 313 ? 4.316 -8.885 -37.658 1.00 89.81 313 GLY A C 1
ATOM 2450 O O . GLY A 1 313 ? 3.749 -8.024 -36.992 1.00 89.81 313 GLY A O 1
ATOM 2451 N N . GLY A 1 314 ? 3.929 -9.194 -38.899 1.00 89.62 314 GLY A N 1
ATOM 2452 C CA . GLY A 1 314 ? 2.816 -8.521 -39.576 1.00 89.62 314 GLY A CA 1
ATOM 2453 C C . GLY A 1 314 ? 3.030 -7.008 -39.660 1.00 89.62 314 GLY A C 1
ATOM 2454 O O . GLY A 1 314 ? 3.942 -6.540 -40.351 1.00 89.62 314 GLY A O 1
ATOM 2455 N N . ASP A 1 315 ? 2.198 -6.268 -38.929 1.00 89.56 315 ASP A N 1
ATOM 2456 C CA . ASP A 1 315 ? 2.219 -4.807 -38.858 1.00 89.56 315 ASP A CA 1
ATOM 2457 C C . ASP A 1 315 ? 3.095 -4.253 -37.723 1.00 89.56 315 ASP A C 1
ATOM 2459 O O . ASP A 1 315 ? 3.271 -3.042 -37.642 1.00 89.56 315 ASP A O 1
ATOM 2463 N N . VAL A 1 316 ? 3.708 -5.108 -36.898 1.00 91.69 316 VAL A N 1
ATOM 2464 C CA . VAL A 1 316 ? 4.573 -4.711 -35.778 1.00 91.69 316 VAL A CA 1
ATOM 2465 C C . VAL A 1 316 ? 6.023 -5.047 -36.092 1.00 91.69 316 VAL A C 1
ATOM 2467 O O . VAL A 1 316 ? 6.393 -6.203 -36.314 1.00 91.69 316 VAL A O 1
ATOM 2470 N N . LEU A 1 317 ? 6.880 -4.031 -36.071 1.00 93.12 317 LEU A N 1
ATOM 2471 C CA . LEU A 1 317 ? 8.324 -4.200 -36.134 1.00 93.12 317 LEU A CA 1
ATOM 2472 C C . LEU A 1 317 ? 8.929 -4.002 -34.746 1.00 93.12 317 LEU A C 1
ATOM 2474 O O . LEU A 1 317 ? 8.993 -2.877 -34.262 1.00 93.12 317 LEU A O 1
ATOM 2478 N N . CYS A 1 318 ? 9.434 -5.076 -34.144 1.00 94.62 318 CYS A N 1
ATOM 2479 C CA . CYS A 1 318 ? 10.207 -4.982 -32.912 1.00 94.62 318 CYS A CA 1
ATOM 2480 C C . CYS A 1 318 ? 11.606 -4.432 -33.181 1.00 94.62 318 CYS A C 1
ATOM 2482 O O . CYS A 1 318 ? 12.290 -4.846 -34.122 1.00 94.62 318 CYS A O 1
ATOM 2484 N N . LEU A 1 319 ? 12.035 -3.518 -32.323 1.00 94.38 319 LEU A N 1
ATOM 2485 C CA . LEU A 1 319 ? 13.335 -2.876 -32.387 1.00 94.38 319 LEU A CA 1
ATOM 2486 C C . LEU A 1 319 ? 14.245 -3.407 -31.287 1.00 94.38 319 LEU A C 1
ATOM 2488 O O . LEU A 1 319 ? 13.829 -4.118 -30.372 1.00 94.38 319 LEU A O 1
ATOM 2492 N N . ARG A 1 320 ? 15.522 -3.049 -31.386 1.00 93.88 320 ARG A N 1
ATOM 2493 C CA . ARG A 1 320 ? 16.526 -3.356 -30.373 1.00 93.88 320 ARG A CA 1
ATOM 2494 C C . ARG A 1 320 ? 17.346 -2.114 -30.076 1.00 93.88 320 ARG A C 1
ATOM 2496 O O . ARG A 1 320 ? 17.632 -1.316 -30.974 1.00 93.88 320 ARG A O 1
ATOM 2503 N N . TRP A 1 321 ? 17.770 -2.006 -28.824 1.00 93.31 321 TRP A N 1
ATOM 2504 C CA . TRP A 1 321 ? 18.844 -1.103 -28.448 1.00 93.31 321 TRP A CA 1
ATOM 2505 C C . TRP A 1 321 ? 20.105 -1.478 -29.221 1.00 93.31 321 TRP A C 1
ATOM 2507 O O . TRP A 1 321 ? 20.559 -2.622 -29.170 1.00 93.31 321 TRP A O 1
ATOM 2517 N N . ARG A 1 322 ? 20.658 -0.506 -29.937 1.00 93.94 322 ARG A N 1
ATOM 2518 C CA . ARG A 1 322 ? 22.027 -0.549 -30.439 1.00 93.94 322 ARG A CA 1
ATOM 2519 C C . ARG A 1 322 ? 22.988 -0.193 -29.309 1.00 93.94 322 ARG A C 1
ATOM 2521 O O . ARG A 1 322 ? 23.897 -0.959 -29.023 1.00 93.94 322 ARG A O 1
ATOM 2528 N N . ASP A 1 323 ? 22.700 0.922 -28.641 1.00 94.25 323 ASP A N 1
ATOM 2529 C CA . ASP A 1 323 ? 23.419 1.410 -27.468 1.00 94.25 323 ASP A CA 1
ATOM 2530 C C . ASP A 1 323 ? 22.401 1.510 -26.327 1.00 94.25 323 ASP A C 1
ATOM 2532 O O . ASP A 1 323 ? 21.415 2.239 -26.441 1.00 94.25 323 ASP A O 1
ATOM 2536 N N . ARG A 1 324 ? 22.574 0.724 -25.261 1.00 93.25 324 ARG A N 1
ATOM 2537 C CA . ARG A 1 324 ? 21.610 0.701 -24.150 1.00 93.25 324 ARG A CA 1
ATOM 2538 C C . ARG A 1 324 ? 21.736 1.963 -23.287 1.00 93.25 324 ARG A C 1
ATOM 2540 O O . ARG A 1 324 ? 22.857 2.457 -23.131 1.00 93.25 324 ARG A O 1
ATOM 2547 N N . PRO A 1 325 ? 20.632 2.447 -22.686 1.00 92.88 325 PRO A N 1
ATOM 2548 C CA . PRO A 1 325 ? 20.706 3.462 -21.645 1.00 92.88 325 PRO A CA 1
ATOM 2549 C C . PRO A 1 325 ? 21.629 3.010 -20.513 1.00 92.88 325 PRO A C 1
ATOM 2551 O O . PRO A 1 325 ? 21.680 1.823 -20.172 1.00 92.88 325 PRO A O 1
ATOM 2554 N N . ARG A 1 326 ? 22.384 3.949 -19.938 1.00 94.06 326 ARG A N 1
ATOM 2555 C CA . ARG A 1 326 ? 23.212 3.651 -18.766 1.00 94.06 326 ARG A CA 1
ATOM 2556 C C . ARG A 1 326 ? 22.312 3.3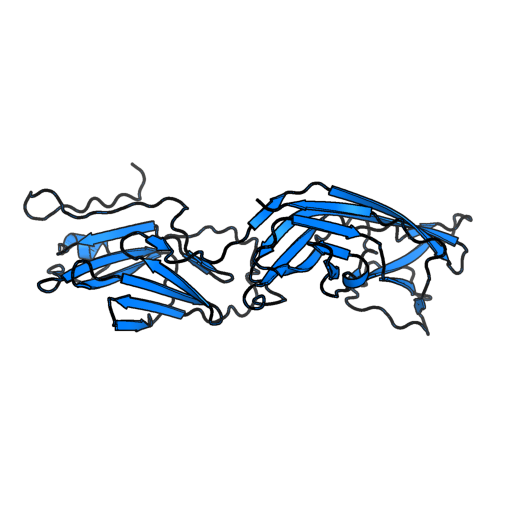77 -17.567 1.00 94.06 326 ARG A C 1
ATOM 2558 O O . ARG A 1 326 ? 21.308 4.058 -17.363 1.00 94.06 326 ARG A O 1
ATOM 2565 N N . GLY A 1 327 ? 22.685 2.363 -16.798 1.00 94.62 327 GLY A N 1
ATOM 2566 C CA . GLY A 1 327 ? 22.032 2.093 -15.531 1.00 94.62 327 GLY A CA 1
ATOM 2567 C C . GLY A 1 327 ? 22.506 3.055 -14.448 1.00 94.62 327 GLY A C 1
ATOM 2568 O O . GLY A 1 327 ? 23.663 3.477 -14.457 1.00 94.62 327 GLY A O 1
ATOM 2569 N N . GLU A 1 328 ? 21.621 3.350 -13.506 1.00 96.50 328 GLU A N 1
ATOM 2570 C CA . GLU A 1 328 ? 21.915 4.137 -12.309 1.00 96.50 328 GLU A CA 1
ATOM 2571 C C . GLU A 1 328 ? 21.458 3.388 -11.060 1.00 96.50 328 GLU A C 1
ATOM 2573 O O . GLU A 1 328 ? 20.812 2.338 -11.138 1.00 96.50 328 GLU A O 1
ATOM 2578 N N . ALA A 1 329 ? 21.862 3.885 -9.897 1.00 95.94 329 ALA A N 1
ATOM 2579 C CA . ALA A 1 329 ? 21.501 3.301 -8.622 1.00 95.94 329 ALA A CA 1
ATOM 2580 C C . ALA A 1 329 ? 21.277 4.400 -7.587 1.00 95.94 329 ALA A C 1
ATOM 2582 O O . ALA A 1 329 ? 22.065 5.341 -7.528 1.00 95.94 329 ALA A O 1
ATOM 2583 N N . PHE A 1 330 ? 20.258 4.238 -6.749 1.00 95.38 330 PHE A N 1
ATOM 2584 C CA . PHE A 1 330 ? 19.962 5.149 -5.645 1.00 95.38 330 PHE A CA 1
ATOM 2585 C C . PHE A 1 330 ? 19.704 4.366 -4.356 1.00 95.38 330 PHE A C 1
ATOM 2587 O O . PHE A 1 330 ? 19.355 3.180 -4.392 1.00 95.38 330 PHE A O 1
ATOM 2594 N N . GLN A 1 331 ? 19.927 5.012 -3.212 1.00 95.75 331 GLN A N 1
ATOM 2595 C CA . GLN A 1 331 ? 19.652 4.417 -1.906 1.00 95.75 331 GLN A CA 1
ATOM 2596 C C . GLN A 1 331 ? 18.204 4.669 -1.506 1.00 95.75 331 GLN A C 1
ATOM 2598 O O . GLN A 1 331 ? 17.665 5.753 -1.700 1.00 95.75 331 GLN A O 1
ATOM 2603 N N . VAL A 1 332 ? 17.592 3.652 -0.918 1.00 92.94 332 VAL A N 1
ATOM 2604 C CA . VAL A 1 332 ? 16.289 3.726 -0.269 1.00 92.94 332 VAL A CA 1
ATOM 2605 C C . VAL A 1 332 ? 16.510 3.508 1.214 1.00 92.94 332 VAL A C 1
ATOM 2607 O O . VAL A 1 332 ? 17.126 2.513 1.598 1.00 92.94 332 VAL A O 1
ATOM 2610 N N . GLU A 1 333 ? 15.960 4.395 2.036 1.00 92.00 333 GLU A N 1
ATOM 2611 C CA . GLU A 1 333 ? 15.963 4.285 3.493 1.00 92.00 333 GLU A CA 1
ATOM 2612 C C . GLU A 1 333 ? 14.561 4.590 4.035 1.00 92.00 333 GLU A C 1
ATOM 2614 O O . GLU A 1 333 ? 13.924 5.569 3.650 1.00 92.00 333 GLU A O 1
ATOM 2619 N N . LEU A 1 334 ? 14.067 3.725 4.918 1.00 86.81 334 LEU A N 1
ATOM 2620 C CA . LEU A 1 334 ? 12.799 3.858 5.625 1.00 86.81 334 LEU A CA 1
ATOM 2621 C C . LEU A 1 334 ? 13.090 3.917 7.126 1.00 86.81 334 LEU A C 1
ATOM 2623 O O . LEU A 1 334 ? 13.723 3.005 7.669 1.00 86.81 334 LEU A O 1
ATOM 2627 N N . ALA A 1 335 ? 12.637 4.998 7.764 1.00 76.38 335 ALA A N 1
ATOM 2628 C CA . ALA A 1 335 ? 12.828 5.261 9.190 1.00 76.38 335 ALA A CA 1
ATOM 2629 C C . ALA A 1 335 ? 11.999 4.333 10.092 1.00 76.38 335 ALA A C 1
ATOM 2631 O O . ALA A 1 335 ? 10.853 3.985 9.717 1.00 76.38 335 ALA A O 1
#

Foldseek 3Di:
DPPPDDDADDPPPPGDPKDKDADDPQLWFDDPQDIWDFRIKTKAQWHACVRCVVLVHPDNRTDGADVQKMKIKTATADDPPPPPAHDPDDPAPDKWKWKDWAHDIDTDPDDQHHGRMDMDIHRPPTFIKIWMAGPNDIWIATRRVSHTPDPHFDKFKDFDFDKDKWWFWWQDPLGIFIKMWIWTFGMWIWGQQDPVPGGADPQKTKIKTKTWQTAMPQWTARPVRPDTFGKWWWWFQQVFKWKQDPNDTWGWDTWTDTRSEPSVDIDIDITITIGGPPDFKTKIKGWTDGWIKGFQPDRDCNPDPDRDDDDDDDRIHIIDTPTGIDMDMDMDGTD

Mean predicted aligned error: 8.33 Å